Protein AF-0000000078982929 (afdb_homodimer)

pLDDT: mean 90.43, std 17.41, range [34.28, 98.94]

Sequence (282 aa):
MPSAQPDPAGPRVRASGCQQMVGFRIDLSHADGHARCHLDIGAQHLNSQDVLHGGIIAMVMDVACGNAASAYFDRQEHPPVVTVSLNTNYLAAVDRGRVTGIGRVTGGGRKLAYVNGELLHEDGTLIATATGVFKRHRLVRMPSAQPDPAGPRVRASGCQQMVGFRIDLSHADGHARCHLDIGAQHLNSQDVLHGGIIAMVMDVACGNAASAYFDRQEHPPVVTVSLNTNYLAAVDRGRVTGIGRVTGGGRKLAYVNGELLHEDGTLIATATGVFKRHRLVR

Secondary structure (DSSP, 8-state):
----------------HHHHHH--EEE---TT--EEEEEE--GGGB-TTSSB-HHHHHHHHHHHHHHHHHHHH-TTT---EEEEEEEEEE-----SSEEEEEEEEEEE-SSEEEEEEEEEETTS-EEEEEEEEEEE-----/----------------HHHHHH--EEE---TT--EEEEEE--GGGB-TTSSB-HHHHHHHHHHHHHHHHHHHH-TTT---EEEEEEEEEE-----SSEEEEEEEEEEE-SSEEEEEEEEEETTS-EEEEEEEEEEE-----

Organism: Ruegeria pomeroyi (strain ATCC 700808 / DSM 15171 / DSS-3) (NCBI:txid246200)

Radius of gyration: 19.51 Å; Cα contacts (8 Å, |Δi|>4): 698; chains: 2; bounding box: 46×76×60 Å

Structure (mmCIF, N/CA/C/O backbone):
data_AF-0000000078982929-model_v1
#
loop_
_entity.id
_entity.type
_entity.pdbx_description
1 polymer 'Thioesterase domain-containing protein'
#
loop_
_atom_site.group_PDB
_atom_site.id
_atom_site.type_symbol
_atom_site.label_atom_id
_atom_site.label_alt_id
_atom_site.label_comp_id
_atom_site.label_asym_id
_atom_site.label_entity_id
_atom_site.label_seq_id
_atom_site.pdbx_PDB_ins_code
_atom_site.Cartn_x
_atom_site.Cartn_y
_atom_site.Cartn_z
_atom_site.occupancy
_atom_site.B_iso_or_equiv
_atom_site.auth_seq_id
_atom_site.auth_comp_id
_atom_site.auth_asym_id
_atom_site.auth_atom_id
_atom_site.pdbx_PDB_model_num
ATOM 1 N N . MET A 1 1 ? 12.75 29.109 37.844 1 35.41 1 MET A N 1
ATOM 2 C CA . MET A 1 1 ? 11.992 27.859 37.719 1 35.41 1 MET A CA 1
ATOM 3 C C . MET A 1 1 ? 11.648 27.594 36.25 1 35.41 1 MET A C 1
ATOM 5 O O . MET A 1 1 ? 11 28.422 35.594 1 35.41 1 MET A O 1
ATOM 9 N N . PRO A 1 2 ? 12.398 26.984 35.312 1 43.09 2 PRO A N 1
ATOM 10 C CA . PRO A 1 2 ? 12.195 27.047 33.875 1 43.09 2 PRO A CA 1
ATOM 11 C C . PRO A 1 2 ? 10.828 26.516 33.438 1 43.09 2 PRO A C 1
ATOM 13 O O . PRO A 1 2 ? 10.258 25.656 34.125 1 43.09 2 PRO A O 1
ATOM 16 N N . SER A 1 3 ? 9.922 27.375 32.906 1 40.66 3 SER A N 1
ATOM 17 C CA . SER A 1 3 ? 8.57 27.125 32.406 1 40.66 3 SER A CA 1
ATOM 18 C C . SER A 1 3 ? 8.539 25.922 31.469 1 40.66 3 SER A C 1
ATOM 20 O O . SER A 1 3 ? 9.289 25.875 30.5 1 40.66 3 SER A O 1
ATOM 22 N N . ALA A 1 4 ? 8.234 24.734 31.953 1 44.12 4 ALA A N 1
ATOM 23 C CA . ALA A 1 4 ? 7.973 23.547 31.156 1 44.12 4 ALA A CA 1
ATOM 24 C C . ALA A 1 4 ? 7.121 23.875 29.938 1 44.12 4 ALA A C 1
ATOM 26 O O . ALA A 1 4 ? 5.965 24.281 30.062 1 44.12 4 ALA A O 1
ATOM 27 N N . GLN A 1 5 ? 7.656 24.469 28.828 1 40.34 5 GLN A N 1
ATOM 28 C CA . GLN A 1 5 ? 6.887 24.688 27.609 1 40.34 5 GLN A CA 1
ATOM 29 C C . GLN A 1 5 ? 6.004 23.5 27.281 1 40.34 5 GLN A C 1
ATOM 31 O O . GLN A 1 5 ? 6.457 22.344 27.359 1 40.34 5 GLN A O 1
ATOM 36 N N . PRO A 1 6 ? 4.688 23.594 27.344 1 40.34 6 PRO A N 1
ATOM 37 C CA . PRO A 1 6 ? 3.814 22.469 27 1 40.34 6 PRO A CA 1
ATOM 38 C C . PRO A 1 6 ? 4.254 21.75 25.719 1 40.34 6 PRO A C 1
ATOM 40 O O . PRO A 1 6 ? 4.887 22.359 24.859 1 40.34 6 PRO A O 1
ATOM 43 N N . ASP A 1 7 ? 4.734 20.562 25.703 1 41.5 7 ASP A N 1
ATOM 44 C CA . ASP A 1 7 ? 4.918 19.75 24.516 1 41.5 7 ASP A CA 1
ATOM 45 C C . ASP A 1 7 ? 3.822 20.016 23.484 1 41.5 7 ASP A C 1
ATOM 47 O O . ASP A 1 7 ? 2.633 19.938 23.797 1 41.5 7 ASP A O 1
ATOM 51 N N . PRO A 1 8 ? 3.957 21.062 22.641 1 41.69 8 PRO A N 1
ATOM 52 C CA . PRO A 1 8 ? 2.832 21.312 21.734 1 41.69 8 PRO A CA 1
ATOM 53 C C . PRO A 1 8 ? 2.123 20.031 21.312 1 41.69 8 PRO A C 1
ATOM 55 O O . PRO A 1 8 ? 2.729 19.172 20.656 1 41.69 8 PRO A O 1
ATOM 58 N N . ALA A 1 9 ? 1.43 19.438 22.188 1 41.5 9 ALA A N 1
ATOM 59 C CA . ALA A 1 9 ? 0.604 18.266 21.922 1 41.5 9 ALA A CA 1
ATOM 60 C C . ALA A 1 9 ? -0.141 18.406 20.594 1 41.5 9 ALA A C 1
ATOM 62 O O . ALA A 1 9 ? -1.032 19.25 20.469 1 41.5 9 ALA A O 1
ATOM 63 N N . GLY A 1 10 ? 0.495 18.438 19.375 1 44.53 10 GLY A N 1
ATOM 64 C CA . GLY A 1 10 ? -0.259 18.422 18.141 1 44.53 10 GLY A CA 1
ATOM 65 C C . GLY A 1 10 ? -1.55 17.641 18.234 1 44.53 10 GLY A C 1
ATOM 66 O O . GLY A 1 10 ? -1.815 16.984 19.25 1 44.53 10 GLY A O 1
ATOM 67 N N . PRO A 1 11 ? -2.574 18.047 17.406 1 47.97 11 PRO A N 1
ATOM 68 C CA . PRO A 1 11 ? -3.867 17.359 17.516 1 47.97 11 PRO A CA 1
ATOM 69 C C . PRO A 1 11 ? -3.729 15.859 17.719 1 47.97 11 PRO A C 1
ATOM 71 O O . PRO A 1 11 ? -2.793 15.242 17.203 1 47.97 11 PRO A O 1
ATOM 74 N N . ARG A 1 12 ? -4.02 15.32 18.906 1 50.88 12 ARG A N 1
ATOM 75 C CA . ARG A 1 12 ? -3.949 13.93 19.359 1 50.88 12 ARG A CA 1
ATOM 76 C C . ARG A 1 12 ? -4.746 13.023 18.422 1 50.88 12 ARG A C 1
ATOM 78 O O . ARG A 1 12 ? -5.949 12.828 18.609 1 50.88 12 ARG A O 1
ATOM 85 N N . VAL A 1 13 ? -4.574 13.156 17.062 1 58.88 13 VAL A N 1
ATOM 86 C CA . VAL A 1 13 ? -5.246 12.125 16.281 1 58.88 13 VAL A CA 1
ATOM 87 C C . VAL A 1 13 ? -4.785 10.742 16.734 1 58.88 13 VAL A C 1
ATOM 89 O O . VAL A 1 13 ? -3.586 10.5 16.891 1 58.88 13 VAL A O 1
ATOM 92 N N . ARG A 1 14 ? -5.805 10.102 17.312 1 72.62 14 ARG A N 1
ATOM 93 C CA . ARG A 1 14 ? -5.559 8.727 17.734 1 72.62 14 ARG A CA 1
ATOM 94 C C . ARG A 1 14 ? -4.84 7.941 16.656 1 72.62 14 ARG A C 1
ATOM 96 O O . ARG A 1 14 ? -5.223 8.008 15.477 1 72.62 14 ARG A O 1
ATOM 103 N N . ALA A 1 15 ? -3.824 7.344 17.094 1 86.88 15 ALA A N 1
ATOM 104 C CA . ALA A 1 15 ? -3.143 6.434 16.188 1 86.88 15 ALA A CA 1
ATOM 105 C C . ALA A 1 15 ? -4.066 5.305 15.742 1 86.88 15 ALA A C 1
ATOM 107 O O . ALA A 1 15 ? -4.781 4.723 16.562 1 86.88 15 ALA A O 1
ATOM 108 N N . SER A 1 16 ? -4.145 5.141 14.531 1 93.25 16 SER A N 1
ATOM 109 C CA . SER A 1 16 ? -4.965 4.062 13.984 1 93.25 16 SER A CA 1
ATOM 110 C C . SER A 1 16 ? -4.355 2.697 14.297 1 93.25 16 SER A C 1
ATOM 112 O O . SER A 1 16 ? -3.188 2.604 14.672 1 93.25 16 SER A O 1
ATOM 114 N N . GLY A 1 17 ? -5.18 1.646 14.211 1 94.88 17 GLY A N 1
ATOM 115 C CA . GLY A 1 17 ? -4.668 0.29 14.305 1 94.88 17 GLY A CA 1
ATOM 116 C C . GLY A 1 17 ? -3.537 0.008 13.336 1 94.88 17 GLY A C 1
ATOM 117 O O . GLY A 1 17 ? -2.52 -0.578 13.711 1 94.88 17 GLY A O 1
ATOM 118 N N . CYS A 1 18 ? -3.693 0.47 12.133 1 96.31 18 CYS A N 1
ATOM 119 C CA . CYS A 1 18 ? -2.689 0.239 11.102 1 96.31 18 CYS A CA 1
ATOM 120 C C . CYS A 1 18 ? -1.371 0.912 11.469 1 96.31 18 CYS A C 1
ATOM 122 O O . CYS A 1 18 ? -0.301 0.326 11.289 1 96.31 18 CYS A O 1
ATOM 124 N N . GLN A 1 19 ? -1.467 2.121 11.922 1 96.69 19 GLN A N 1
ATOM 125 C CA . GLN A 1 19 ? -0.271 2.842 12.344 1 96.69 19 GLN A CA 1
ATOM 126 C C . GLN A 1 19 ? 0.457 2.092 13.453 1 96.69 19 GLN A C 1
ATOM 128 O O . GLN A 1 19 ? 1.684 1.976 13.43 1 96.69 19 GLN A O 1
ATOM 133 N N . GLN A 1 20 ? -0.286 1.583 14.414 1 96.62 20 GLN A N 1
ATOM 134 C CA . GLN A 1 20 ? 0.298 0.826 15.516 1 96.62 20 GLN A CA 1
ATOM 135 C C . GLN A 1 20 ? 0.925 -0.473 15.023 1 96.62 20 GLN A C 1
ATOM 137 O O . GLN A 1 20 ? 2.016 -0.849 15.461 1 96.62 20 GLN A O 1
ATOM 142 N N . MET A 1 21 ? 0.308 -1.124 14.141 1 98 21 MET A N 1
ATOM 143 C CA . MET A 1 21 ? 0.771 -2.402 13.609 1 98 21 MET A CA 1
ATOM 144 C C . MET A 1 21 ? 2.072 -2.229 12.828 1 98 21 MET A C 1
ATOM 146 O O . MET A 1 21 ? 3.033 -2.967 13.047 1 98 21 MET A O 1
ATOM 150 N N . VAL A 1 22 ? 2.146 -1.219 12.031 1 98.25 22 VAL A N 1
ATOM 151 C CA . VAL A 1 22 ? 3.268 -1.073 11.109 1 98.25 22 VAL A CA 1
ATOM 152 C C . VAL A 1 22 ? 4.395 -0.296 11.781 1 98.25 22 VAL A C 1
ATOM 154 O O . VAL A 1 22 ? 5.574 -0.56 11.539 1 98.25 22 VAL A O 1
ATOM 157 N N . GLY A 1 23 ? 4.012 0.718 12.516 1 98.31 23 GLY A N 1
ATOM 158 C CA . GLY A 1 23 ? 5.004 1.458 13.281 1 98.31 23 GLY A CA 1
ATOM 159 C C . GLY A 1 23 ? 5.484 2.711 12.57 1 98.31 23 GLY A C 1
ATOM 160 O O . GLY A 1 23 ? 6.551 3.238 12.891 1 98.31 23 GLY A O 1
ATOM 161 N N . PHE A 1 24 ? 4.738 3.234 11.586 1 98.38 24 PHE A N 1
ATOM 162 C CA . PHE A 1 24 ? 5.133 4.492 10.961 1 98.38 24 PHE A CA 1
ATOM 163 C C . PHE A 1 24 ? 4.723 5.676 11.828 1 98.38 24 PHE A C 1
ATOM 165 O O . PHE A 1 24 ? 3.832 5.555 12.68 1 98.38 24 PHE A O 1
ATOM 172 N N . ARG A 1 25 ? 5.355 6.836 11.586 1 97.62 25 ARG A N 1
ATOM 173 C CA . ARG A 1 25 ? 5.09 8.062 12.336 1 97.62 25 ARG A CA 1
ATOM 174 C C . ARG A 1 25 ? 4.812 9.234 11.398 1 97.62 25 ARG A C 1
ATOM 176 O O . ARG A 1 25 ? 5.559 9.461 10.445 1 97.62 25 ARG A O 1
ATOM 183 N N . ILE A 1 26 ? 3.787 9.953 11.695 1 96.69 26 ILE A N 1
ATOM 184 C CA . ILE A 1 26 ? 3.395 11.109 10.906 1 96.69 26 ILE A CA 1
ATOM 185 C C . ILE A 1 26 ? 4.008 12.375 11.5 1 96.69 26 ILE A C 1
ATOM 187 O O . ILE A 1 26 ? 3.998 12.562 12.719 1 96.69 26 ILE A O 1
ATOM 191 N N . ASP A 1 27 ? 4.574 13.227 10.664 1 96.12 27 ASP A N 1
ATOM 192 C CA . ASP A 1 27 ? 5.207 14.477 11.07 1 96.12 27 ASP A CA 1
ATOM 193 C C . ASP A 1 27 ? 4.699 15.648 10.227 1 96.12 27 ASP A C 1
ATOM 195 O O . ASP A 1 27 ? 4.996 15.734 9.039 1 96.12 27 ASP A O 1
ATOM 199 N N . LEU A 1 28 ? 3.969 16.578 10.859 1 93.62 28 LEU A N 1
ATOM 200 C CA . LEU A 1 28 ? 3.406 17.734 10.195 1 93.62 28 LEU A CA 1
ATOM 201 C C . LEU A 1 28 ? 4.023 19.031 10.734 1 93.62 28 LEU A C 1
ATOM 203 O O . LEU A 1 28 ? 3.453 20.109 10.578 1 93.62 28 LEU A O 1
ATOM 207 N N . SER A 1 29 ? 5.133 18.938 11.344 1 90.94 29 SER A N 1
ATOM 208 C CA . SER A 1 29 ? 5.648 20.047 12.141 1 90.94 29 SER A CA 1
ATOM 209 C C . SER A 1 29 ? 6.516 20.984 11.289 1 90.94 29 SER A C 1
ATOM 211 O O . SER A 1 29 ? 6.852 22.078 11.719 1 90.94 29 SER A O 1
ATOM 213 N N . HIS A 1 30 ? 6.785 20.578 10.109 1 89.69 30 HIS A N 1
ATOM 214 C CA . HIS A 1 30 ? 7.711 21.359 9.305 1 89.69 30 HIS A CA 1
ATOM 215 C C . HIS A 1 30 ? 7.035 22.609 8.742 1 89.69 30 HIS A C 1
ATOM 217 O O . HIS A 1 30 ? 5.863 22.562 8.359 1 89.69 30 HIS A O 1
ATOM 223 N N . ALA A 1 31 ? 7.758 23.641 8.555 1 87.44 31 ALA A N 1
ATOM 224 C CA . ALA A 1 31 ? 7.254 24.953 8.133 1 87.44 31 ALA A CA 1
ATOM 225 C C . ALA A 1 31 ? 6.902 24.953 6.645 1 87.44 31 ALA A C 1
ATOM 227 O O . ALA A 1 31 ? 6.125 25.781 6.184 1 87.44 31 ALA A O 1
ATOM 228 N N . ASP A 1 32 ? 7.477 24.031 5.934 1 88.62 32 ASP A N 1
ATOM 229 C CA . ASP A 1 32 ? 7.254 24 4.492 1 88.62 32 ASP A CA 1
ATOM 230 C C . ASP A 1 32 ? 5.84 23.547 4.16 1 88.62 32 ASP A C 1
ATOM 232 O O . ASP A 1 32 ? 5.43 23.562 2.998 1 88.62 32 ASP A O 1
ATOM 236 N N . GLY A 1 33 ? 5.094 23.078 5.172 1 86.56 33 GLY A N 1
ATOM 237 C CA . GLY A 1 33 ? 3.701 22.703 4.98 1 86.56 33 GLY A CA 1
ATOM 238 C C . GLY A 1 33 ? 3.527 21.312 4.402 1 86.56 33 GLY A C 1
ATOM 239 O O . GLY A 1 33 ? 2.404 20.875 4.141 1 86.56 33 GLY A O 1
ATOM 240 N N . HIS A 1 34 ? 4.629 20.609 4.18 1 94.69 34 HIS A N 1
ATOM 241 C CA . HIS A 1 34 ? 4.555 19.234 3.664 1 94.69 34 HIS A CA 1
ATOM 242 C C . HIS A 1 34 ? 4.332 18.234 4.789 1 94.69 34 HIS A C 1
ATOM 244 O O . HIS A 1 34 ? 4.664 18.516 5.945 1 94.69 34 HIS A O 1
ATOM 250 N N . ALA A 1 35 ? 3.705 17.172 4.438 1 97.69 35 ALA A N 1
ATOM 251 C CA . ALA A 1 35 ? 3.537 16.094 5.398 1 97.69 35 ALA A CA 1
ATOM 252 C C . ALA A 1 35 ? 4.633 15.039 5.242 1 97.69 35 ALA A C 1
ATOM 254 O O . ALA A 1 35 ? 5.016 14.695 4.121 1 97.69 35 ALA A O 1
ATOM 255 N N . ARG A 1 36 ? 5.109 14.547 6.34 1 98.62 36 ARG A N 1
ATOM 256 C CA . ARG A 1 36 ? 6.117 13.484 6.336 1 98.62 36 ARG A CA 1
ATOM 257 C C . ARG A 1 36 ? 5.625 12.258 7.098 1 98.62 36 ARG A C 1
ATOM 259 O O . ARG A 1 36 ? 4.953 12.391 8.125 1 98.62 36 ARG A O 1
ATOM 266 N N . CYS A 1 37 ? 5.938 11.18 6.594 1 98.62 37 CYS A N 1
ATOM 267 C CA . CYS A 1 37 ? 5.727 9.891 7.234 1 98.62 37 CYS A CA 1
ATOM 268 C C . CYS A 1 37 ? 7.039 9.125 7.359 1 98.62 37 CYS A C 1
ATOM 270 O O . CYS A 1 37 ? 7.668 8.789 6.352 1 98.62 37 CYS A O 1
ATOM 272 N N . HIS A 1 38 ? 7.449 8.82 8.578 1 98.88 38 HIS A N 1
ATOM 273 C CA . HIS A 1 38 ? 8.703 8.133 8.852 1 98.88 38 HIS A CA 1
ATOM 274 C C . HIS A 1 38 ? 8.469 6.66 9.18 1 98.88 38 HIS A C 1
ATOM 276 O O . HIS A 1 38 ? 7.512 6.32 9.875 1 98.88 38 HIS A O 1
ATOM 282 N N . LEU A 1 39 ? 9.367 5.824 8.711 1 98.88 39 LEU A N 1
ATOM 283 C CA . LEU A 1 39 ? 9.359 4.41 9.078 1 98.88 39 LEU A CA 1
ATOM 284 C C . LEU A 1 39 ? 10.789 3.9 9.266 1 98.88 39 LEU A C 1
ATOM 286 O O . LEU A 1 39 ? 11.625 4.039 8.375 1 98.88 39 LEU A O 1
ATOM 290 N N . ASP A 1 40 ? 11.07 3.418 10.445 1 98.94 40 ASP A N 1
ATOM 291 C CA . ASP A 1 40 ? 12.289 2.645 10.664 1 98.94 40 ASP A CA 1
ATOM 292 C C . ASP A 1 40 ? 12.094 1.188 10.25 1 98.94 40 ASP A C 1
ATOM 294 O O . ASP A 1 40 ? 11.289 0.468 10.844 1 98.94 40 ASP A O 1
ATOM 298 N N . ILE A 1 41 ? 12.859 0.753 9.289 1 98.81 41 ILE A N 1
ATOM 299 C CA . ILE A 1 41 ? 12.656 -0.556 8.68 1 98.81 41 ILE A CA 1
ATOM 300 C C . ILE A 1 41 ? 13.086 -1.651 9.648 1 98.81 41 ILE A C 1
ATOM 302 O O . ILE A 1 41 ? 14.18 -1.594 10.219 1 98.81 41 ILE A O 1
ATOM 306 N N . GLY A 1 42 ? 12.25 -2.59 9.883 1 98.69 42 GLY A N 1
ATOM 307 C CA . GLY A 1 42 ? 12.539 -3.816 10.602 1 98.69 42 GLY A CA 1
ATOM 308 C C . GLY A 1 42 ? 12.234 -5.07 9.805 1 98.69 42 GLY A C 1
ATOM 309 O O . GLY A 1 42 ? 11.711 -4.988 8.695 1 98.69 42 GLY A O 1
ATOM 310 N N . ALA A 1 43 ? 12.539 -6.234 10.367 1 98.12 43 ALA A N 1
ATOM 311 C CA . ALA A 1 43 ? 12.344 -7.512 9.688 1 98.12 43 ALA A CA 1
ATOM 312 C C . ALA A 1 43 ? 10.883 -7.711 9.297 1 98.12 43 ALA A C 1
ATOM 314 O O . ALA A 1 43 ? 10.578 -8.328 8.273 1 98.12 43 ALA A O 1
ATOM 315 N N . GLN A 1 44 ? 9.969 -7.18 10.07 1 98.06 44 GLN A N 1
ATOM 316 C CA . GLN A 1 44 ? 8.531 -7.359 9.859 1 98.06 44 GLN A CA 1
ATOM 317 C C . GLN A 1 44 ? 8.062 -6.602 8.625 1 98.06 44 GLN A C 1
ATOM 319 O O . GLN A 1 44 ? 6.941 -6.812 8.148 1 98.06 44 GLN A O 1
ATOM 324 N N . HIS A 1 45 ? 8.891 -5.676 8.117 1 98.69 45 HIS A N 1
ATOM 325 C CA . HIS A 1 45 ? 8.484 -4.848 6.984 1 98.69 45 HIS A CA 1
ATOM 326 C C . HIS A 1 45 ? 8.992 -5.434 5.672 1 98.69 45 HIS A C 1
ATOM 328 O O . HIS A 1 45 ? 8.695 -4.906 4.598 1 98.69 45 HIS A O 1
ATOM 334 N N . LEU A 1 46 ? 9.758 -6.473 5.684 1 98.06 46 LEU A N 1
ATOM 335 C CA . LEU A 1 46 ? 10.461 -6.973 4.508 1 98.06 46 LEU A CA 1
ATOM 336 C C . LEU A 1 46 ? 9.617 -8.008 3.771 1 98.06 46 LEU A C 1
ATOM 338 O O . LEU A 1 46 ? 8.758 -8.648 4.371 1 98.06 46 LEU A O 1
ATOM 342 N N . ASN A 1 47 ? 9.883 -8.047 2.457 1 95.56 47 ASN A N 1
ATOM 343 C CA . ASN A 1 47 ? 9.266 -9.086 1.639 1 95.56 47 ASN A CA 1
ATOM 344 C C . ASN A 1 47 ? 10.078 -10.375 1.656 1 95.56 47 ASN A C 1
ATOM 346 O O . ASN A 1 47 ? 10.977 -10.539 2.48 1 95.56 47 ASN A O 1
ATOM 350 N N . SER A 1 48 ? 9.648 -11.305 0.813 1 92.81 48 SER A N 1
ATOM 351 C CA . SER A 1 48 ? 10.281 -12.617 0.822 1 92.81 48 SER A CA 1
ATOM 352 C C . SER A 1 48 ? 11.695 -12.555 0.245 1 92.81 48 SER A C 1
ATOM 354 O O . SER A 1 48 ? 12.461 -13.5 0.374 1 92.81 48 SER A O 1
ATOM 356 N N . GLN A 1 49 ? 12.047 -11.484 -0.372 1 92.5 49 GLN A N 1
ATOM 357 C CA . GLN A 1 49 ? 13.391 -11.281 -0.913 1 92.5 49 GLN A CA 1
ATOM 358 C C . GLN A 1 49 ? 14.242 -10.445 0.034 1 92.5 49 GLN A C 1
ATOM 360 O O . GLN A 1 49 ? 15.305 -9.953 -0.352 1 92.5 49 GLN A O 1
ATOM 365 N N . ASP A 1 50 ? 13.695 -10.117 1.153 1 95.19 50 ASP A N 1
ATOM 366 C CA . ASP A 1 50 ? 14.398 -9.445 2.242 1 95.19 50 ASP A CA 1
ATOM 367 C C . ASP A 1 50 ? 14.68 -7.984 1.899 1 95.19 50 ASP A C 1
ATOM 369 O O . ASP A 1 50 ? 15.727 -7.449 2.252 1 95.19 50 ASP A O 1
ATOM 373 N N . VAL A 1 51 ? 13.883 -7.414 1.167 1 97.38 51 VAL A N 1
ATOM 374 C CA . VAL A 1 51 ? 13.867 -5.965 0.979 1 97.38 51 VAL A CA 1
ATOM 375 C C . VAL A 1 51 ? 12.523 -5.402 1.419 1 97.38 51 VAL A C 1
ATOM 377 O O . VAL A 1 51 ? 11.578 -6.156 1.68 1 97.38 51 VAL A O 1
ATOM 380 N N . LEU A 1 52 ? 12.477 -4.098 1.554 1 98.5 52 LEU A N 1
ATOM 381 C CA . LEU A 1 52 ? 11.234 -3.459 1.983 1 98.5 52 LEU A CA 1
ATOM 382 C C . LEU A 1 52 ? 10.086 -3.83 1.057 1 98.5 52 LEU A C 1
ATOM 384 O O . LEU A 1 52 ? 10.203 -3.711 -0.165 1 98.5 52 LEU A O 1
ATOM 388 N N . HIS A 1 53 ? 9.047 -4.309 1.6 1 98.56 53 HIS A N 1
ATOM 389 C CA . HIS A 1 53 ? 7.887 -4.762 0.842 1 98.56 53 HIS A CA 1
ATOM 390 C C . HIS A 1 53 ? 7.258 -3.615 0.056 1 98.56 53 HIS A C 1
ATOM 392 O O . HIS A 1 53 ? 7.039 -2.529 0.598 1 98.56 53 HIS A O 1
ATOM 398 N N . GLY A 1 54 ? 6.891 -3.822 -1.205 1 98.44 54 GLY A N 1
ATOM 399 C CA . GLY A 1 54 ? 6.262 -2.811 -2.039 1 98.44 54 GLY A CA 1
ATOM 400 C C . GLY A 1 54 ? 4.98 -2.26 -1.444 1 98.44 54 GLY A C 1
ATOM 401 O O . GLY A 1 54 ? 4.66 -1.082 -1.626 1 98.44 54 GLY A O 1
ATOM 402 N N . GLY A 1 55 ? 4.223 -3.121 -0.826 1 98.62 55 GLY A N 1
ATOM 403 C CA . GLY A 1 55 ? 3.006 -2.688 -0.16 1 98.62 55 GLY A CA 1
ATOM 404 C C . GLY A 1 55 ? 3.26 -1.699 0.962 1 98.62 55 GLY A C 1
ATOM 405 O O . GLY A 1 55 ? 2.428 -0.828 1.228 1 98.62 55 GLY A O 1
ATOM 406 N N . ILE A 1 56 ? 4.359 -1.863 1.686 1 98.81 56 ILE A N 1
ATOM 407 C CA . ILE A 1 56 ? 4.73 -0.915 2.73 1 98.81 56 ILE A CA 1
ATOM 408 C C . ILE A 1 56 ? 5.105 0.425 2.104 1 98.81 56 ILE A C 1
ATOM 410 O O . ILE A 1 56 ? 4.746 1.484 2.623 1 98.81 56 ILE A O 1
ATOM 414 N N . ILE A 1 57 ? 5.855 0.367 1.023 1 98.94 57 ILE A N 1
ATOM 415 C CA . ILE A 1 57 ? 6.207 1.577 0.287 1 98.94 57 ILE A CA 1
ATOM 416 C C . ILE A 1 57 ? 4.934 2.326 -0.107 1 98.94 57 ILE A C 1
ATOM 418 O O . ILE A 1 57 ? 4.805 3.523 0.164 1 98.94 57 ILE A O 1
ATOM 422 N N . ALA A 1 58 ? 3.967 1.657 -0.713 1 98.88 58 ALA A N 1
ATOM 423 C CA . ALA A 1 58 ? 2.707 2.277 -1.116 1 98.88 58 ALA A CA 1
ATOM 424 C C . ALA A 1 58 ? 1.978 2.867 0.086 1 98.88 58 ALA A C 1
ATOM 426 O O . ALA A 1 58 ? 1.394 3.949 -0.006 1 98.88 58 ALA A O 1
ATOM 427 N N . MET A 1 59 ? 2.008 2.168 1.179 1 98.81 59 MET A N 1
ATOM 428 C CA . MET A 1 59 ? 1.331 2.623 2.391 1 98.81 59 MET A CA 1
ATOM 429 C C . MET A 1 59 ? 1.955 3.914 2.91 1 98.81 59 MET A C 1
ATOM 431 O O . MET A 1 59 ? 1.244 4.875 3.213 1 98.81 59 MET A O 1
ATOM 435 N N . VAL A 1 60 ? 3.268 3.934 3.039 1 98.88 60 VAL A N 1
ATOM 436 C CA . VAL A 1 60 ? 3.945 5.133 3.527 1 98.88 60 VAL A CA 1
ATOM 437 C C . VAL A 1 60 ? 3.633 6.312 2.609 1 98.88 60 VAL A C 1
ATOM 439 O O . VAL A 1 60 ? 3.389 7.426 3.082 1 98.88 60 VAL A O 1
ATOM 442 N N . MET A 1 61 ? 3.59 6.051 1.334 1 98.88 61 MET A N 1
ATOM 443 C CA . MET A 1 61 ? 3.254 7.098 0.374 1 98.88 61 MET A CA 1
ATOM 444 C C . MET A 1 61 ? 1.812 7.559 0.555 1 98.88 61 MET A C 1
ATOM 446 O O . MET A 1 61 ? 1.534 8.758 0.539 1 98.88 61 MET A O 1
ATOM 450 N N . ASP A 1 62 ? 0.879 6.621 0.724 1 98.81 62 ASP A N 1
ATOM 451 C CA . ASP A 1 62 ? -0.523 6.941 0.971 1 98.81 62 ASP A CA 1
ATOM 452 C C . ASP A 1 62 ? -0.676 7.824 2.207 1 98.81 62 ASP A C 1
ATOM 454 O O . ASP A 1 62 ? -1.385 8.828 2.172 1 98.81 62 ASP A O 1
ATOM 458 N N . VAL A 1 63 ? -0.005 7.469 3.225 1 98.5 63 VAL A N 1
ATOM 459 C CA . VAL A 1 63 ? -0.089 8.18 4.496 1 98.5 63 VAL A CA 1
ATOM 460 C C . VAL A 1 63 ? 0.46 9.594 4.332 1 98.5 63 VAL A C 1
ATOM 462 O O . VAL A 1 63 ? -0.181 10.57 4.738 1 98.5 63 VAL A O 1
ATOM 465 N N . ALA A 1 64 ? 1.634 9.727 3.73 1 98.69 64 ALA A N 1
ATOM 466 C CA . ALA A 1 64 ? 2.24 11.039 3.539 1 98.69 64 ALA A CA 1
ATOM 467 C C . ALA A 1 64 ? 1.35 11.938 2.68 1 98.69 64 ALA A C 1
ATOM 469 O O . ALA A 1 64 ? 1.075 13.078 3.043 1 98.69 64 ALA A O 1
ATOM 470 N N . CYS A 1 65 ? 0.885 11.422 1.58 1 98.69 65 CYS A N 1
ATOM 471 C CA . CYS A 1 65 ? 0.073 12.195 0.652 1 98.69 65 CYS A CA 1
ATOM 472 C C . CYS A 1 65 ? -1.282 12.539 1.264 1 98.69 65 CYS A C 1
ATOM 474 O O . CYS A 1 65 ? -1.769 13.656 1.126 1 98.69 65 CYS A O 1
ATOM 476 N N . GLY A 1 66 ? -1.896 11.555 1.895 1 97.81 66 GLY A N 1
ATOM 477 C CA . GLY A 1 66 ? -3.184 11.797 2.525 1 97.81 66 GLY A CA 1
ATOM 478 C C . GLY A 1 66 ? -3.135 12.883 3.588 1 97.81 66 GLY A C 1
ATOM 479 O O . GLY A 1 66 ? -4.035 13.719 3.668 1 97.81 66 GLY A O 1
ATOM 480 N N . ASN A 1 67 ? -2.104 12.828 4.379 1 97.06 67 ASN A N 1
ATOM 481 C CA . ASN A 1 67 ? -1.975 13.844 5.426 1 97.06 67 ASN A CA 1
ATOM 482 C C . ASN A 1 67 ? -1.657 15.211 4.84 1 97.06 67 ASN A C 1
ATOM 484 O O . ASN A 1 67 ? -2.088 16.234 5.379 1 97.06 67 ASN A O 1
ATOM 488 N N . ALA A 1 68 ? -0.863 15.266 3.758 1 97.81 68 ALA A N 1
ATOM 489 C CA . ALA A 1 68 ? -0.667 16.531 3.055 1 97.81 68 ALA A CA 1
ATOM 490 C C . ALA A 1 68 ? -1.995 17.094 2.561 1 97.81 68 ALA A C 1
ATOM 492 O O . ALA A 1 68 ? -2.262 18.297 2.709 1 97.81 68 ALA A O 1
ATOM 493 N N . ALA A 1 69 ? -2.807 16.266 2.027 1 97.38 69 ALA A N 1
ATOM 494 C CA . ALA A 1 69 ? -4.121 16.688 1.546 1 97.38 69 ALA A CA 1
ATOM 495 C C . ALA A 1 69 ? -4.984 17.203 2.691 1 97.38 69 ALA A C 1
ATOM 497 O O . ALA A 1 69 ? -5.633 18.25 2.564 1 97.38 69 ALA A O 1
ATOM 498 N N . SER A 1 70 ? -5 16.391 3.725 1 95.5 70 SER A N 1
ATOM 499 C CA . SER A 1 70 ? -5.762 16.797 4.898 1 95.5 70 SER A CA 1
ATOM 500 C C . SER A 1 70 ? -5.344 18.203 5.363 1 95.5 70 SER A C 1
ATOM 502 O O . SER A 1 70 ? -6.195 19.062 5.59 1 95.5 70 SER A O 1
ATOM 504 N N . ALA A 1 71 ? -4.055 18.422 5.473 1 94.44 71 ALA A N 1
ATOM 505 C CA . ALA A 1 71 ? -3.512 19.703 5.902 1 94.44 71 ALA A CA 1
ATOM 506 C C . ALA A 1 71 ? -3.852 20.812 4.898 1 94.44 71 ALA A C 1
ATOM 508 O O . ALA A 1 71 ? -4.066 21.969 5.285 1 94.44 71 ALA A O 1
ATOM 509 N N . TYR A 1 72 ? -3.908 20.469 3.67 1 94.88 72 TYR A N 1
ATOM 510 C CA . TYR A 1 72 ? -4.262 21.406 2.604 1 94.88 72 TYR A CA 1
ATOM 511 C C . TYR A 1 72 ? -5.656 21.969 2.818 1 94.88 72 TYR A C 1
ATOM 513 O O . TYR A 1 72 ? -5.883 23.172 2.605 1 94.88 72 TYR A O 1
ATOM 521 N N . PHE A 1 73 ? -6.57 21.203 3.271 1 94.44 73 PHE A N 1
ATOM 522 C CA . PHE A 1 73 ? -7.953 21.641 3.451 1 94.44 73 PHE A CA 1
ATOM 523 C C . PHE A 1 73 ? -8.086 22.484 4.703 1 94.44 73 PHE A C 1
ATOM 525 O O . PHE A 1 73 ? -8.883 23.438 4.734 1 94.44 73 PHE A O 1
ATOM 532 N N . ASP A 1 74 ? -7.383 22.094 5.77 1 91.44 74 ASP A N 1
ATOM 533 C CA . ASP A 1 74 ? -7.355 22.859 7.02 1 91.44 74 ASP A CA 1
ATOM 534 C C . ASP A 1 74 ? -6.145 22.469 7.867 1 91.44 74 ASP A C 1
ATOM 536 O O . ASP A 1 74 ? -6.102 21.375 8.43 1 91.44 74 ASP A O 1
ATOM 540 N N . ARG A 1 75 ? -5.273 23.312 8.008 1 88.62 75 ARG A N 1
ATOM 541 C CA . ARG A 1 75 ? -4.004 23.016 8.664 1 88.62 75 ARG A CA 1
ATOM 542 C C . ARG A 1 75 ? -4.203 22.812 10.164 1 88.62 75 ARG A C 1
ATOM 544 O O . ARG A 1 75 ? -3.367 22.188 10.828 1 88.62 75 ARG A O 1
ATOM 551 N N . GLN A 1 76 ? -5.246 23.312 10.656 1 87.75 76 GLN A N 1
ATOM 552 C CA . GLN A 1 76 ? -5.516 23.203 12.086 1 87.75 76 GLN A CA 1
ATOM 553 C C . GLN A 1 76 ? -6.398 22 12.398 1 87.75 76 GLN A C 1
ATOM 555 O O . GLN A 1 76 ? -6.055 21.172 13.25 1 87.75 76 GLN A O 1
ATOM 560 N N . GLU A 1 77 ? -7.469 21.781 11.602 1 87.56 77 GLU A N 1
ATOM 561 C CA . GLU A 1 77 ? -8.453 20.75 11.906 1 87.56 77 GLU A CA 1
ATOM 562 C C . GLU A 1 77 ? -8.047 19.406 11.305 1 87.56 77 GLU A C 1
ATOM 564 O O . GLU A 1 77 ? -8.477 18.359 11.781 1 87.56 77 GLU A O 1
ATOM 569 N N . HIS A 1 78 ? -7.312 19.469 10.219 1 90.38 78 HIS A N 1
ATOM 570 C CA . HIS A 1 78 ? -6.906 18.266 9.516 1 90.38 78 HIS A CA 1
ATOM 571 C C . HIS A 1 78 ? -8.086 17.328 9.305 1 90.38 78 HIS A C 1
ATOM 573 O O . HIS A 1 78 ? -8.102 16.203 9.82 1 90.38 78 HIS A O 1
ATOM 579 N N . PRO A 1 79 ? -8.977 17.797 8.516 1 92.88 79 PRO A N 1
ATOM 580 C CA . PRO A 1 79 ? -10.164 16.984 8.297 1 92.88 79 PRO A CA 1
ATOM 581 C C . PRO A 1 79 ? -9.844 15.633 7.656 1 92.88 79 PRO A C 1
ATOM 583 O O . PRO A 1 79 ? -8.82 15.492 6.98 1 92.88 79 PRO A O 1
ATOM 586 N N . PRO A 1 80 ? -10.734 14.648 7.898 1 93.81 80 PRO A N 1
ATOM 587 C CA . PRO A 1 80 ? -10.523 13.352 7.242 1 93.81 80 PRO A CA 1
ATOM 588 C C . PRO A 1 80 ? -10.586 13.453 5.719 1 93.81 80 PRO A C 1
ATOM 590 O O . PRO A 1 80 ? -11.352 14.25 5.176 1 93.81 80 PRO A O 1
ATOM 593 N N . VAL A 1 81 ? -9.75 12.68 5.102 1 96 81 VAL A N 1
ATOM 594 C CA . VAL A 1 81 ? -9.766 12.547 3.646 1 96 81 VAL A CA 1
ATOM 595 C C . VAL A 1 81 ? -9.812 11.07 3.264 1 96 81 VAL A C 1
ATOM 597 O O . VAL A 1 81 ? -9.492 10.203 4.074 1 96 81 VAL A O 1
ATOM 600 N N . VAL A 1 82 ? -10.273 10.828 2.033 1 96.69 82 VAL A N 1
ATOM 601 C CA . VAL A 1 82 ? -10.227 9.484 1.47 1 96.69 82 VAL A CA 1
ATOM 602 C C . VAL A 1 82 ? -9.398 9.492 0.186 1 96.69 82 VAL A C 1
ATOM 604 O O . VAL A 1 82 ? -9.422 10.469 -0.566 1 96.69 82 VAL A O 1
ATOM 607 N N . THR A 1 83 ? -8.656 8.445 0.021 1 98.19 83 THR A N 1
ATOM 608 C CA . THR A 1 83 ? -7.875 8.305 -1.202 1 98.19 83 THR A CA 1
ATOM 609 C C . THR A 1 83 ? -8.773 7.949 -2.381 1 98.19 83 THR A C 1
ATOM 611 O O . THR A 1 83 ? -9.586 7.023 -2.295 1 98.19 83 THR A O 1
ATOM 614 N N . VAL A 1 84 ? -8.672 8.727 -3.439 1 98.69 84 VAL A N 1
ATOM 615 C CA . VAL A 1 84 ? -9.391 8.445 -4.68 1 98.69 84 VAL A CA 1
ATOM 616 C C . VAL A 1 84 ? -8.516 7.59 -5.598 1 98.69 84 VAL A C 1
ATOM 618 O O . VAL A 1 84 ? -8.984 6.586 -6.141 1 98.69 84 VAL A O 1
ATOM 621 N N . SER A 1 85 ? -7.32 8.008 -5.73 1 98.94 85 SER A N 1
ATOM 622 C CA . SER A 1 85 ? -6.348 7.242 -6.5 1 98.94 85 SER A CA 1
ATOM 623 C C . SER A 1 85 ? -4.93 7.48 -5.992 1 98.94 85 SER A C 1
ATOM 625 O O . SER A 1 85 ? -4.637 8.539 -5.426 1 98.94 85 SER A O 1
ATOM 627 N N . LEU A 1 86 ? -4.098 6.57 -6.156 1 98.94 86 LEU A N 1
ATOM 628 C CA . LEU A 1 86 ? -2.682 6.625 -5.816 1 98.94 86 LEU A CA 1
ATOM 629 C C . LEU A 1 86 ? -1.847 5.867 -6.84 1 98.94 86 LEU A C 1
ATOM 631 O O . LEU A 1 86 ? -2.035 4.66 -7.031 1 98.94 86 LEU A O 1
ATOM 635 N N . ASN A 1 87 ? -0.966 6.562 -7.492 1 98.94 87 ASN A N 1
ATOM 636 C CA . ASN A 1 87 ? -0.001 5.973 -8.414 1 98.94 87 ASN A CA 1
ATOM 637 C C . ASN A 1 87 ? 1.41 5.988 -7.836 1 98.94 87 ASN A C 1
ATOM 639 O O . ASN A 1 87 ? 1.941 7.047 -7.508 1 98.94 87 ASN A O 1
ATOM 643 N N . THR A 1 88 ? 2 4.855 -7.719 1 98.94 88 THR A N 1
ATOM 644 C CA . THR A 1 88 ? 3.328 4.738 -7.129 1 98.94 88 THR A CA 1
ATOM 645 C C . THR A 1 88 ? 4.324 4.18 -8.141 1 98.94 88 THR A C 1
ATOM 647 O O . THR A 1 88 ? 4.035 3.195 -8.82 1 98.94 88 THR A O 1
ATOM 650 N N . ASN A 1 89 ? 5.434 4.797 -8.258 1 98.94 89 ASN A N 1
ATOM 651 C CA . ASN A 1 89 ? 6.578 4.309 -9.016 1 98.94 89 ASN A CA 1
ATOM 652 C C . ASN A 1 89 ? 7.711 3.855 -8.102 1 98.94 89 ASN A C 1
ATOM 654 O O . ASN A 1 89 ? 8.164 4.617 -7.242 1 98.94 89 ASN A O 1
ATOM 658 N N . TYR A 1 90 ? 8.133 2.66 -8.312 1 98.81 90 TYR A N 1
ATOM 659 C CA . TYR A 1 90 ? 9.172 2.059 -7.477 1 98.81 90 TYR A CA 1
ATOM 660 C C . TYR A 1 90 ? 10.531 2.143 -8.156 1 98.81 90 TYR A C 1
ATOM 662 O O . TYR A 1 90 ? 10.734 1.571 -9.227 1 98.81 90 TYR A O 1
ATOM 670 N N . LEU A 1 91 ? 11.492 2.762 -7.469 1 98.75 91 LEU A N 1
ATOM 671 C CA . LEU A 1 91 ? 12.695 3.158 -8.195 1 98.75 91 LEU A CA 1
ATOM 672 C C . LEU A 1 91 ? 13.914 2.422 -7.66 1 98.75 91 LEU A C 1
ATOM 674 O O . LEU A 1 91 ? 14.875 2.18 -8.398 1 98.75 91 LEU A O 1
ATOM 678 N N . ALA A 1 92 ? 13.898 2.125 -6.379 1 98.5 92 ALA A N 1
ATOM 679 C CA . ALA A 1 92 ? 15.055 1.47 -5.773 1 98.5 92 ALA A CA 1
ATOM 680 C C . ALA A 1 92 ? 14.641 0.604 -4.586 1 98.5 92 ALA A C 1
ATOM 682 O O . ALA A 1 92 ? 13.648 0.897 -3.916 1 98.5 92 ALA A O 1
ATOM 683 N N . ALA A 1 93 ? 15.453 -0.422 -4.316 1 97.94 93 ALA A N 1
ATOM 684 C CA . ALA A 1 93 ? 15.219 -1.303 -3.174 1 97.94 93 ALA A CA 1
ATOM 685 C C . ALA A 1 93 ? 15.984 -0.822 -1.943 1 97.94 93 ALA A C 1
ATOM 687 O O . ALA A 1 93 ? 17.031 -0.178 -2.064 1 97.94 93 ALA A O 1
ATOM 688 N N . VAL A 1 94 ? 15.414 -1.102 -0.774 1 98.31 94 VAL A N 1
ATOM 689 C CA . VAL A 1 94 ? 16.047 -0.812 0.508 1 98.31 94 VAL A CA 1
ATOM 690 C C . VAL A 1 94 ? 15.68 -1.892 1.522 1 98.31 94 VAL A C 1
ATOM 692 O O . VAL A 1 94 ? 14.602 -2.484 1.442 1 98.31 94 VAL A O 1
ATOM 695 N N . ASP A 1 95 ? 16.609 -2.16 2.445 1 98.25 95 ASP A N 1
ATOM 696 C CA . ASP A 1 95 ? 16.328 -3.275 3.344 1 98.25 95 ASP A CA 1
ATOM 697 C C . ASP A 1 95 ? 16.562 -2.883 4.801 1 98.25 95 ASP A C 1
ATOM 699 O O . ASP A 1 95 ? 16.344 -3.686 5.711 1 98.25 95 ASP A O 1
ATOM 703 N N . ARG A 1 96 ? 17.031 -1.708 5.016 1 98.56 96 ARG A N 1
ATOM 704 C CA . ARG A 1 96 ? 17.328 -1.254 6.371 1 98.56 96 ARG A CA 1
ATOM 705 C C . ARG A 1 96 ? 17.344 0.269 6.445 1 98.56 96 ARG A C 1
ATOM 707 O O . ARG A 1 96 ? 17.328 0.947 5.414 1 98.56 96 ARG A O 1
ATOM 714 N N . GLY A 1 97 ? 17.375 0.758 7.719 1 98.75 97 GLY A N 1
ATOM 715 C CA . GLY A 1 97 ? 17.422 2.197 7.918 1 98.75 97 GLY A CA 1
ATOM 716 C C . GLY A 1 97 ? 16.062 2.848 7.973 1 98.75 97 GLY A C 1
ATOM 717 O O . GLY A 1 97 ? 15.047 2.164 8.156 1 98.75 97 GLY A O 1
ATOM 718 N N . ARG A 1 98 ? 16.109 4.184 7.891 1 98.88 98 ARG A N 1
ATOM 719 C CA . ARG A 1 98 ? 14.875 4.953 7.938 1 98.88 98 ARG A CA 1
ATOM 720 C C . ARG A 1 98 ? 14.477 5.441 6.547 1 98.88 98 ARG A C 1
ATOM 722 O O . ARG A 1 98 ? 15.32 5.922 5.789 1 98.88 98 ARG A O 1
ATOM 729 N N . VAL A 1 99 ? 13.227 5.27 6.219 1 98.94 99 VAL A N 1
ATOM 730 C CA . VAL A 1 99 ? 12.664 5.914 5.035 1 98.94 99 VAL A CA 1
ATOM 731 C C . VAL A 1 99 ? 11.664 6.988 5.461 1 98.94 99 VAL A C 1
ATOM 733 O O . VAL A 1 99 ? 11.031 6.875 6.512 1 98.94 99 VAL A O 1
ATOM 736 N N . THR A 1 100 ? 11.602 8.039 4.637 1 98.94 100 THR A N 1
ATOM 737 C CA . THR A 1 100 ? 10.68 9.148 4.867 1 98.94 100 THR A CA 1
ATOM 738 C C . THR A 1 100 ? 9.875 9.445 3.609 1 98.94 100 THR A C 1
ATOM 740 O O . THR A 1 100 ? 10.438 9.781 2.568 1 98.94 100 THR A O 1
ATOM 743 N N . GLY A 1 101 ? 8.578 9.242 3.699 1 98.94 101 GLY A N 1
ATOM 744 C CA . GLY A 1 101 ? 7.668 9.742 2.68 1 98.94 101 GLY A CA 1
ATOM 745 C C . GLY A 1 101 ? 7.336 11.211 2.844 1 98.94 101 GLY A C 1
ATOM 746 O O . GLY A 1 101 ? 7.07 11.672 3.957 1 98.94 101 GLY A O 1
ATOM 747 N N . ILE A 1 102 ? 7.34 11.922 1.721 1 98.88 102 ILE A N 1
ATOM 748 C CA . ILE A 1 102 ? 7 13.336 1.731 1 98.88 102 ILE A CA 1
ATOM 749 C C . ILE A 1 102 ? 5.859 13.602 0.752 1 98.88 102 ILE A C 1
ATOM 751 O O . ILE A 1 102 ? 5.957 13.273 -0.431 1 98.88 102 ILE A O 1
ATOM 755 N N . GLY A 1 103 ? 4.777 14.086 1.258 1 98.81 103 GLY A N 1
ATOM 756 C CA . GLY A 1 103 ? 3.654 14.508 0.434 1 98.81 103 GLY A CA 1
ATOM 757 C C . GLY A 1 103 ? 3.578 16.016 0.252 1 98.81 103 GLY A C 1
ATOM 758 O O . GLY A 1 103 ? 3.688 16.766 1.221 1 98.81 103 GLY A O 1
ATOM 759 N N . ARG A 1 104 ? 3.385 16.406 -0.986 1 98.5 104 ARG A N 1
ATOM 760 C CA . ARG A 1 104 ? 3.275 17.828 -1.339 1 98.5 104 ARG A CA 1
ATOM 761 C C . ARG A 1 104 ? 2.059 18.078 -2.223 1 98.5 104 ARG A C 1
ATOM 763 O O . ARG A 1 104 ? 1.97 17.547 -3.332 1 98.5 104 ARG A O 1
ATOM 770 N N . VAL A 1 105 ? 1.212 18.969 -1.747 1 98.25 105 VAL A N 1
ATOM 771 C CA . VAL A 1 105 ? 0.04 19.297 -2.553 1 98.25 105 VAL A CA 1
ATOM 772 C C . VAL A 1 105 ? 0.461 20.141 -3.758 1 98.25 105 VAL A C 1
ATOM 774 O O . VAL A 1 105 ? 1.192 21.125 -3.613 1 98.25 105 VAL A O 1
ATOM 777 N N . THR A 1 106 ? -0.014 19.703 -4.906 1 98.31 106 THR A N 1
ATOM 778 C CA . THR A 1 106 ? 0.346 20.406 -6.137 1 98.31 106 THR A CA 1
ATOM 779 C C . THR A 1 106 ? -0.843 21.188 -6.684 1 98.31 106 THR A C 1
ATOM 781 O O . THR A 1 106 ? -0.692 21.984 -7.605 1 98.31 106 THR A O 1
ATOM 784 N N . GLY A 1 107 ? -2.018 20.953 -6.164 1 97.56 107 GLY A N 1
ATOM 785 C CA . GLY A 1 107 ? -3.238 21.625 -6.578 1 97.56 107 GLY A CA 1
ATOM 786 C C . GLY A 1 107 ? -4.488 21.031 -5.957 1 97.56 107 GLY A C 1
ATOM 787 O O . GLY A 1 107 ? -4.41 20.062 -5.188 1 97.56 107 GLY A O 1
ATOM 788 N N . GLY A 1 108 ? -5.609 21.781 -6.188 1 96.69 108 GLY A N 1
ATOM 789 C CA . GLY A 1 108 ? -6.883 21.312 -5.676 1 96.69 108 GLY A CA 1
ATOM 790 C C . GLY A 1 108 ? -7.918 22.406 -5.523 1 96.69 108 GLY A C 1
ATOM 791 O O . GLY A 1 108 ? -7.684 23.547 -5.922 1 96.69 108 GLY A O 1
ATOM 792 N N . GLY A 1 109 ? -9.062 21.969 -5.121 1 95.62 109 GLY A N 1
ATOM 793 C CA . GLY A 1 109 ? -10.172 22.859 -4.812 1 95.62 109 GLY A CA 1
ATOM 794 C C . GLY A 1 109 ? -10.758 22.625 -3.436 1 95.62 109 GLY A C 1
ATOM 795 O O . GLY A 1 109 ? -10.031 22.359 -2.477 1 95.62 109 GLY A O 1
ATOM 796 N N . ARG A 1 110 ? -12.078 22.76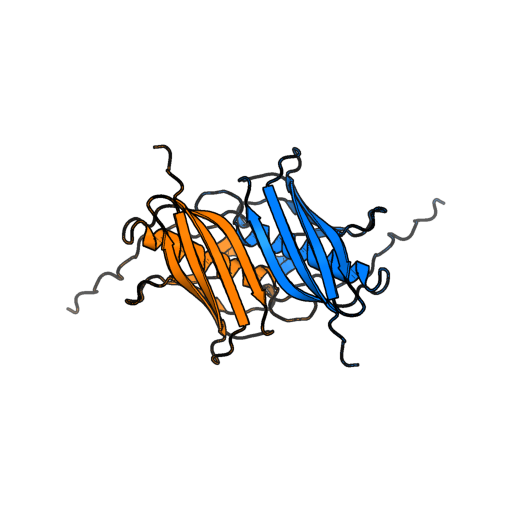6 -3.357 1 94.44 110 ARG A N 1
ATOM 797 C CA . ARG A 1 110 ? -12.758 22.688 -2.072 1 94.44 110 ARG A CA 1
ATOM 798 C C . ARG A 1 110 ? -12.852 21.25 -1.587 1 94.44 110 ARG A C 1
ATOM 800 O O . ARG A 1 110 ? -12.867 21 -0.38 1 94.44 110 ARG A O 1
ATOM 807 N N . LYS A 1 111 ? -12.867 20.359 -2.57 1 96.19 111 LYS A N 1
ATOM 808 C CA . LYS A 1 111 ? -13.18 18.984 -2.158 1 96.19 111 LYS A CA 1
ATOM 809 C C . LYS A 1 111 ? -12.062 18.031 -2.562 1 96.19 111 LYS A C 1
ATOM 811 O O . LYS A 1 111 ? -11.977 16.922 -2.041 1 96.19 111 LYS A O 1
ATOM 816 N N . LEU A 1 112 ? -11.211 18.5 -3.584 1 97.94 112 LEU A N 1
ATOM 817 C CA . LEU A 1 112 ? -10.172 17.609 -4.082 1 97.94 112 LEU A CA 1
ATOM 818 C C . LEU A 1 112 ? -8.789 18.219 -3.898 1 97.94 112 LEU A C 1
ATOM 820 O O . LEU A 1 112 ? -8.625 19.438 -4.055 1 97.94 112 LEU A O 1
ATOM 824 N N . ALA A 1 113 ? -7.848 17.406 -3.598 1 98.44 113 ALA A N 1
ATOM 825 C CA . ALA A 1 113 ? -6.441 17.797 -3.557 1 98.44 113 ALA A CA 1
ATOM 826 C C . ALA A 1 113 ? -5.582 16.844 -4.383 1 98.44 113 ALA A C 1
ATOM 828 O O . ALA A 1 113 ? -5.77 15.625 -4.336 1 98.44 113 ALA A O 1
ATOM 829 N N . TYR A 1 114 ? -4.711 17.391 -5.188 1 98.81 114 TYR A N 1
ATOM 830 C CA . TYR A 1 114 ? -3.695 16.641 -5.922 1 98.81 114 TYR A CA 1
ATOM 831 C C . TYR A 1 114 ? -2.348 16.719 -5.215 1 98.81 114 TYR A C 1
ATOM 833 O O . TYR A 1 114 ? -1.89 17.797 -4.852 1 98.81 114 TYR A O 1
ATOM 841 N N . VAL A 1 115 ? -1.723 15.555 -5.043 1 98.88 115 VAL A N 1
ATOM 842 C CA . VAL A 1 115 ? -0.541 15.492 -4.188 1 98.88 115 VAL A CA 1
ATOM 843 C C . VAL A 1 115 ? 0.564 14.711 -4.891 1 98.88 115 VAL A C 1
ATOM 845 O O . VAL A 1 115 ? 0.309 13.648 -5.473 1 98.88 115 VAL A O 1
ATOM 848 N N . ASN A 1 116 ? 1.765 15.25 -4.828 1 98.88 116 ASN A N 1
ATOM 849 C CA . ASN A 1 116 ? 2.971 14.516 -5.199 1 98.88 116 ASN A CA 1
ATOM 850 C C . ASN A 1 116 ? 3.688 13.953 -3.975 1 98.88 116 ASN A C 1
ATOM 852 O O . ASN A 1 116 ? 3.752 14.617 -2.936 1 98.88 116 ASN A O 1
ATOM 856 N N . GLY A 1 117 ? 4.246 12.781 -4.141 1 98.88 117 GLY A N 1
ATOM 857 C CA . GLY A 1 117 ? 4.984 12.148 -3.062 1 98.88 117 GLY A CA 1
ATOM 858 C C . GLY A 1 117 ? 6.367 11.688 -3.479 1 98.88 117 GLY A C 1
ATOM 859 O O . GLY A 1 117 ? 6.586 11.328 -4.637 1 98.88 117 GLY A O 1
ATOM 860 N N . GLU A 1 118 ? 7.254 11.711 -2.525 1 98.94 118 GLU A N 1
ATOM 861 C CA . GLU A 1 118 ? 8.578 11.102 -2.641 1 98.94 118 GLU A CA 1
ATOM 862 C C . GLU A 1 118 ? 8.922 10.281 -1.398 1 98.94 118 GLU A C 1
ATOM 864 O O . GLU A 1 118 ? 8.633 10.703 -0.275 1 98.94 118 GLU A O 1
ATOM 869 N N . LEU A 1 11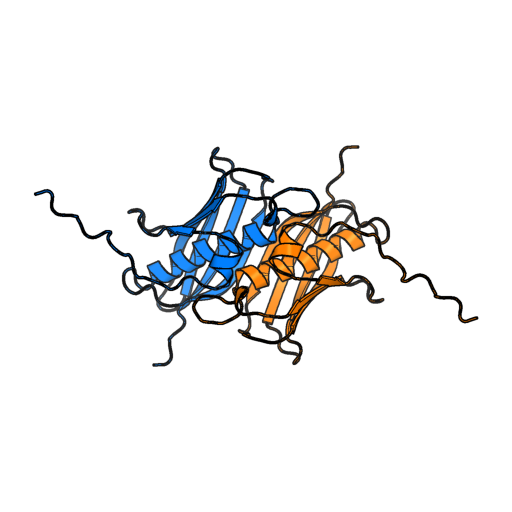9 ? 9.445 9.141 -1.625 1 98.94 119 LEU A N 1
ATOM 870 C CA . LEU A 1 119 ? 9.984 8.336 -0.533 1 98.94 119 LEU A CA 1
ATOM 871 C C . LEU A 1 119 ? 11.508 8.32 -0.566 1 98.94 119 LEU A C 1
ATOM 873 O O . LEU A 1 119 ? 12.109 7.824 -1.523 1 98.94 119 LEU A O 1
ATOM 877 N N . LEU A 1 120 ? 12.086 8.773 0.542 1 98.94 120 LEU A N 1
ATOM 878 C CA . LEU A 1 120 ? 13.539 8.883 0.6 1 98.94 120 LEU A CA 1
ATOM 879 C C . LEU A 1 120 ? 14.117 8.008 1.707 1 98.94 120 LEU A C 1
ATOM 881 O O . LEU A 1 120 ? 13.555 7.934 2.803 1 98.94 120 LEU A O 1
ATOM 885 N N . HIS A 1 121 ? 15.219 7.387 1.392 1 98.88 121 HIS A N 1
ATOM 886 C CA . HIS A 1 121 ? 16.031 6.766 2.426 1 98.88 121 HIS A CA 1
ATOM 887 C C . HIS A 1 121 ? 16.875 7.805 3.166 1 98.88 121 HIS A C 1
ATOM 889 O O . HIS A 1 121 ? 17.125 8.891 2.637 1 98.88 121 HIS A O 1
ATOM 895 N N . GLU A 1 122 ? 17.312 7.5 4.293 1 98.69 122 GLU A N 1
ATOM 896 C CA . GLU A 1 122 ? 18.078 8.438 5.105 1 98.69 122 GLU A CA 1
ATOM 897 C C . GLU A 1 122 ? 19.406 8.789 4.441 1 98.69 122 GLU A C 1
ATOM 899 O O . GLU A 1 122 ? 20 9.82 4.742 1 98.69 122 GLU A O 1
ATOM 904 N N . ASP A 1 123 ? 19.859 7.988 3.551 1 98.44 123 ASP A N 1
ATOM 905 C CA . ASP A 1 123 ? 21.125 8.281 2.877 1 98.44 123 ASP A CA 1
ATOM 906 C C . ASP A 1 123 ? 20.891 9.148 1.644 1 98.44 123 ASP A C 1
ATOM 908 O O . ASP A 1 123 ? 21.844 9.445 0.906 1 98.44 123 ASP A O 1
ATOM 912 N N . GLY A 1 124 ? 19.672 9.469 1.364 1 98.5 124 GLY A N 1
ATOM 913 C CA . GLY A 1 124 ? 19.359 10.383 0.277 1 98.5 124 GLY A CA 1
ATOM 914 C C . GLY A 1 124 ? 18.828 9.68 -0.96 1 98.5 124 GLY A C 1
ATOM 915 O O . GLY A 1 124 ? 18.375 10.328 -1.905 1 98.5 124 GLY A O 1
ATOM 916 N N . THR A 1 125 ? 18.828 8.328 -0.969 1 98.75 125 THR A N 1
ATOM 917 C CA . THR A 1 125 ? 18.359 7.57 -2.123 1 98.75 125 THR A CA 1
ATOM 918 C C . THR A 1 125 ? 16.859 7.723 -2.287 1 98.75 125 THR A C 1
ATOM 920 O O . THR A 1 125 ? 16.109 7.586 -1.32 1 98.75 125 THR A O 1
ATOM 923 N N . LEU A 1 126 ? 16.453 8.094 -3.529 1 98.94 126 LEU A N 1
ATOM 924 C CA . LEU A 1 126 ? 15.039 8.102 -3.871 1 98.94 126 LEU A CA 1
ATOM 925 C C . LEU A 1 126 ? 14.531 6.684 -4.109 1 98.94 126 LEU A C 1
ATOM 927 O O . LEU A 1 126 ? 14.945 6.023 -5.062 1 98.94 126 LEU A O 1
ATOM 931 N N . ILE A 1 127 ? 13.586 6.227 -3.277 1 98.88 127 ILE A N 1
ATOM 932 C CA . ILE A 1 127 ? 13.109 4.848 -3.293 1 98.88 127 ILE A CA 1
ATOM 933 C C . ILE A 1 127 ? 11.867 4.738 -4.176 1 98.88 127 ILE A C 1
ATOM 935 O O . ILE A 1 127 ? 11.664 3.725 -4.844 1 98.88 127 ILE A O 1
ATOM 939 N N . ALA A 1 128 ? 10.992 5.766 -4.16 1 98.94 128 ALA A N 1
ATOM 940 C CA . ALA A 1 128 ? 9.734 5.746 -4.898 1 98.94 128 ALA A CA 1
ATOM 941 C C . ALA A 1 128 ? 9.172 7.156 -5.059 1 98.94 128 ALA A C 1
ATOM 943 O O . ALA A 1 128 ? 9.547 8.07 -4.32 1 98.94 128 ALA A O 1
ATOM 944 N N . THR A 1 129 ? 8.32 7.34 -6.043 1 98.94 129 THR A N 1
ATOM 945 C CA . THR A 1 129 ? 7.48 8.523 -6.191 1 98.94 129 THR A CA 1
ATOM 946 C C . THR A 1 129 ? 6.004 8.141 -6.262 1 98.94 129 THR A C 1
ATOM 948 O O . THR A 1 129 ? 5.672 6.977 -6.496 1 98.94 129 THR A O 1
ATOM 951 N N . ALA A 1 130 ? 5.176 9.133 -5.996 1 98.94 130 ALA A N 1
ATOM 952 C CA . ALA A 1 130 ? 3.74 8.867 -6.082 1 98.94 130 ALA A CA 1
ATOM 953 C C . ALA A 1 130 ? 2.977 10.125 -6.492 1 98.94 130 ALA A C 1
ATOM 955 O O . ALA A 1 130 ? 3.449 11.242 -6.277 1 98.94 130 ALA A O 1
ATOM 956 N N . THR A 1 131 ? 1.861 9.938 -7.094 1 98.88 131 THR A N 1
ATOM 957 C CA . THR A 1 131 ? 0.829 10.953 -7.297 1 98.88 131 THR A CA 1
ATOM 958 C C . THR A 1 131 ? -0.519 10.461 -6.777 1 98.88 131 THR A C 1
ATOM 960 O O . THR A 1 131 ? -0.906 9.312 -7.023 1 98.88 131 THR A O 1
ATOM 963 N N . GLY A 1 132 ? -1.147 11.297 -6.059 1 98.88 132 GLY A N 1
ATOM 964 C CA . GLY A 1 132 ? -2.414 10.906 -5.461 1 98.88 132 GLY A CA 1
ATOM 965 C C . GLY A 1 132 ? -3.488 11.969 -5.598 1 98.88 132 GLY A C 1
ATOM 966 O O . GLY A 1 132 ? -3.182 13.156 -5.734 1 98.88 132 GLY A O 1
ATOM 967 N N . VAL A 1 133 ? -4.699 11.5 -5.598 1 98.88 133 VAL A N 1
ATOM 968 C CA . VAL A 1 133 ? -5.887 12.336 -5.508 1 98.88 133 VAL A CA 1
ATOM 969 C C . VAL A 1 133 ? -6.676 11.992 -4.246 1 98.88 133 VAL A C 1
ATOM 971 O O . VAL A 1 133 ? -6.949 10.82 -3.982 1 98.88 133 VAL A O 1
ATOM 974 N N . PHE A 1 134 ? -7.027 12.945 -3.541 1 98.44 134 PHE A N 1
ATOM 975 C CA . PHE A 1 134 ? -7.719 12.758 -2.271 1 98.44 134 PHE A CA 1
ATOM 976 C C . PHE A 1 134 ? -8.953 13.648 -2.188 1 98.44 134 PHE A C 1
ATOM 978 O O . PHE A 1 134 ? -8.945 14.781 -2.684 1 98.44 134 PHE A O 1
ATOM 985 N N . LYS A 1 135 ? -9.938 13.117 -1.507 1 97.94 135 LYS A N 1
ATOM 986 C CA . LYS A 1 135 ? -11.203 13.828 -1.364 1 97.94 135 LYS A CA 1
ATOM 987 C C . LYS A 1 135 ? -11.508 14.133 0.101 1 97.94 135 LYS A C 1
ATOM 989 O O . LYS A 1 135 ? -11.375 13.25 0.959 1 97.94 135 LYS A O 1
ATOM 994 N N . ARG A 1 136 ? -11.898 15.336 0.301 1 95.69 136 ARG A N 1
ATOM 995 C CA . ARG A 1 136 ? -12.312 15.734 1.643 1 95.69 136 ARG A CA 1
ATOM 996 C C . ARG A 1 136 ? -13.602 15.023 2.045 1 95.69 136 ARG A C 1
ATOM 998 O O . ARG A 1 136 ? -14.578 15.023 1.294 1 95.69 136 ARG A O 1
ATOM 1005 N N . HIS A 1 137 ? -13.461 14.172 3.121 1 86.31 137 HIS A N 1
ATOM 1006 C CA . HIS A 1 137 ? -14.625 13.414 3.562 1 86.31 137 HIS A CA 1
ATOM 1007 C C . HIS A 1 137 ? -15.461 14.211 4.562 1 86.31 137 HIS A C 1
ATOM 1009 O O . HIS A 1 137 ? -14.922 14.75 5.531 1 86.31 137 HIS A O 1
ATOM 1015 N N . ARG A 1 138 ? -16.672 14.742 4.168 1 68.25 138 ARG A N 1
ATOM 1016 C CA . ARG A 1 138 ? -17.531 15.516 5.059 1 68.25 138 ARG A CA 1
ATOM 1017 C C . ARG A 1 138 ? -18.156 14.617 6.121 1 68.25 138 ARG A C 1
ATOM 1019 O O . ARG A 1 138 ? -18.719 13.562 5.805 1 68.25 138 ARG A O 1
ATOM 1026 N N . LEU A 1 139 ? -17.594 14.641 7.355 1 52.09 139 LEU A N 1
ATOM 1027 C CA . LEU A 1 139 ? -18.344 14 8.438 1 52.09 139 LEU A CA 1
ATOM 1028 C C . LEU A 1 139 ? -19.812 14.438 8.422 1 52.09 139 LEU A C 1
ATOM 1030 O O . LEU A 1 139 ? -20.094 15.625 8.258 1 52.09 139 LEU A O 1
ATOM 1034 N N . VAL A 1 140 ? -20.625 13.781 7.648 1 39.81 140 VAL A N 1
ATOM 1035 C CA . VAL A 1 140 ? -22 14.203 7.918 1 39.81 140 VAL A CA 1
ATOM 1036 C C . VAL A 1 140 ? -22.188 14.43 9.414 1 39.81 140 VAL A C 1
ATOM 1038 O O . VAL A 1 140 ? -22.047 13.5 10.211 1 39.81 140 VAL A O 1
ATOM 1041 N N . ARG A 1 141 ? -21.797 15.57 9.898 1 34.28 141 ARG A N 1
ATOM 1042 C CA . ARG A 1 141 ? -22.453 15.938 11.148 1 34.28 141 ARG A CA 1
ATOM 1043 C C . ARG A 1 141 ? -23.969 16.078 10.938 1 34.28 141 ARG A C 1
ATOM 1045 O O . ARG A 1 141 ? -24.422 16.469 9.859 1 34.28 141 ARG A O 1
ATOM 1052 N N . MET B 1 1 ? -6.863 -48.812 4.426 1 34.94 1 MET B N 1
ATOM 1053 C CA . MET B 1 1 ? -6.031 -47.812 5.074 1 34.94 1 MET B CA 1
ATOM 1054 C C . MET B 1 1 ? -6 -46.531 4.258 1 34.94 1 MET B C 1
ATOM 1056 O O . MET B 1 1 ? -5.613 -46.531 3.088 1 34.94 1 MET B O 1
ATOM 1060 N N . PRO B 1 2 ? -6.867 -45.531 4.312 1 43.81 2 PRO B N 1
ATOM 1061 C CA . PRO B 1 2 ? -7.027 -44.406 3.352 1 43.81 2 PRO B CA 1
ATOM 1062 C C . PRO B 1 2 ? -5.746 -43.625 3.15 1 43.81 2 PRO B C 1
ATOM 1064 O O . PRO B 1 2 ? -4.961 -43.469 4.09 1 43.81 2 PRO B O 1
ATOM 1067 N N . SER B 1 3 ? -5.082 -43.719 1.98 1 41.62 3 SER B N 1
ATOM 1068 C CA . SER B 1 3 ? -3.848 -43.062 1.57 1 41.62 3 SER B CA 1
ATOM 1069 C C . SER B 1 3 ? -3.912 -41.562 1.828 1 41.62 3 SER B C 1
ATOM 1071 O O . SER B 1 3 ? -4.824 -40.875 1.353 1 41.62 3 SER B O 1
ATOM 1073 N N . ALA B 1 4 ? -3.479 -41.125 2.984 1 45.41 4 ALA B N 1
ATOM 1074 C CA . ALA B 1 4 ? -3.289 -39.688 3.299 1 45.41 4 ALA B CA 1
ATOM 1075 C C . ALA B 1 4 ? -2.693 -38.938 2.109 1 45.41 4 ALA B C 1
ATOM 1077 O O . ALA B 1 4 ? -1.576 -39.25 1.679 1 45.41 4 ALA B O 1
ATOM 1078 N N . GLN B 1 5 ? -3.449 -38.594 1.042 1 40.47 5 GLN B N 1
ATOM 1079 C CA . GLN B 1 5 ? -2.928 -37.75 -0.045 1 40.47 5 GLN B CA 1
ATOM 1080 C C . GLN B 1 5 ? -2.068 -36.625 0.492 1 40.47 5 GLN B C 1
ATOM 1082 O O . GLN B 1 5 ? -2.455 -35.938 1.444 1 40.47 5 GLN B O 1
ATOM 1087 N N . PRO B 1 6 ? -0.765 -36.594 0.257 1 40.56 6 PRO B N 1
ATOM 1088 C CA . PRO B 1 6 ? 0.082 -35.5 0.736 1 40.56 6 PRO B CA 1
ATOM 1089 C C . PRO B 1 6 ? -0.537 -34.125 0.495 1 40.56 6 PRO B C 1
ATOM 1091 O O . PRO B 1 6 ? -1.324 -33.969 -0.439 1 40.56 6 PRO B O 1
ATOM 1094 N N . ASP B 1 7 ? -0.957 -33.375 1.416 1 41.88 7 ASP B N 1
ATOM 1095 C CA . ASP B 1 7 ? -1.313 -31.953 1.275 1 41.88 7 ASP B CA 1
ATOM 1096 C C . ASP B 1 7 ? -0.427 -31.266 0.241 1 41.88 7 ASP B C 1
ATOM 1098 O O . ASP B 1 7 ? 0.801 -31.328 0.329 1 41.88 7 ASP B O 1
ATOM 1102 N N . PRO B 1 8 ? -0.788 -31.328 -1.05 1 41.41 8 PRO B N 1
ATOM 1103 C CA . PRO B 1 8 ? 0.142 -30.719 -2.004 1 41.41 8 PRO B CA 1
ATOM 1104 C C . PRO B 1 8 ? 0.853 -29.5 -1.434 1 41.41 8 PRO B C 1
ATOM 1106 O O . PRO B 1 8 ? 0.203 -28.5 -1.09 1 41.41 8 PRO B O 1
ATOM 1109 N N . ALA B 1 9 ? 1.749 -29.688 -0.561 1 41.34 9 ALA B N 1
ATOM 1110 C CA . ALA B 1 9 ? 2.602 -28.641 0.006 1 41.34 9 ALA B CA 1
ATOM 1111 C C . ALA B 1 9 ? 3.068 -27.672 -1.071 1 41.34 9 ALA B C 1
ATOM 1113 O O . ALA B 1 9 ? 3.869 -28.031 -1.938 1 41.34 9 ALA B O 1
ATOM 1114 N N . GLY B 1 10 ? 2.203 -26.828 -1.769 1 44 10 GLY B N 1
ATOM 1115 C CA . GLY B 1 10 ? 2.709 -25.812 -2.684 1 44 10 GLY B CA 1
ATOM 1116 C C . GLY B 1 10 ? 4.039 -25.234 -2.25 1 44 10 GLY B C 1
ATOM 1117 O O . GLY B 1 10 ? 4.52 -25.516 -1.15 1 44 10 GLY B O 1
ATOM 1118 N N . PRO B 1 11 ? 4.891 -24.797 -3.262 1 47.62 11 PRO B N 1
ATOM 1119 C CA . PRO B 1 11 ? 6.223 -24.312 -2.902 1 47.62 11 PRO B CA 1
ATOM 1120 C C . PRO B 1 11 ? 6.215 -23.453 -1.638 1 47.62 11 PRO B C 1
ATOM 1122 O O . PRO B 1 11 ? 5.242 -22.734 -1.373 1 47.62 11 PRO B O 1
ATOM 1125 N N . ARG B 1 12 ? 6.719 -23.953 -0.492 1 50.47 12 ARG B N 1
ATOM 1126 C CA . ARG B 1 12 ? 6.82 -23.344 0.831 1 50.47 12 ARG B CA 1
ATOM 1127 C C . ARG B 1 12 ? 7.523 -21.984 0.761 1 50.47 12 ARG B C 1
ATOM 1129 O O . ARG B 1 12 ? 8.75 -21.922 0.801 1 50.47 12 ARG B O 1
ATOM 1136 N N . VAL B 1 13 ? 7.094 -21.094 -0.172 1 58.34 13 VAL B N 1
ATOM 1137 C CA . VAL B 1 13 ? 7.703 -19.781 -0.042 1 58.34 13 VAL B CA 1
ATOM 1138 C C . VAL B 1 13 ? 7.48 -19.234 1.369 1 58.34 13 VAL B C 1
ATOM 1140 O O . VAL B 1 13 ? 6.363 -19.297 1.889 1 58.34 13 VAL B O 1
ATOM 1143 N N . ARG B 1 14 ? 8.656 -19.172 2.025 1 72.81 14 ARG B N 1
ATOM 1144 C CA . ARG B 1 14 ? 8.633 -18.594 3.367 1 72.81 14 ARG B CA 1
ATOM 1145 C C . ARG B 1 14 ? 7.797 -17.328 3.404 1 72.81 14 ARG B C 1
ATOM 1147 O O . ARG B 1 14 ? 7.934 -16.453 2.535 1 72.81 14 ARG B O 1
ATOM 1154 N N . ALA B 1 15 ? 6.941 -17.359 4.332 1 87.06 15 ALA B N 1
ATOM 1155 C CA . ALA B 1 15 ? 6.18 -16.125 4.562 1 87.06 15 ALA B CA 1
ATOM 1156 C C . ALA B 1 15 ? 7.102 -14.977 4.941 1 87.06 15 ALA B C 1
ATOM 1158 O O . ALA B 1 15 ? 8.016 -15.148 5.75 1 87.06 15 ALA B O 1
ATOM 1159 N N . SER B 1 16 ? 6.961 -13.953 4.277 1 93.31 16 SER B N 1
ATOM 1160 C CA . SER B 1 16 ? 7.754 -12.766 4.578 1 93.31 16 SER B CA 1
ATOM 1161 C C . SER B 1 16 ? 7.355 -12.164 5.922 1 93.31 16 SER B C 1
ATOM 1163 O O . SER B 1 16 ? 6.309 -12.5 6.477 1 93.31 16 SER B O 1
ATOM 1165 N N . GLY B 1 17 ? 8.227 -11.344 6.496 1 95.06 17 GLY B N 1
ATOM 1166 C CA . GLY B 1 17 ? 7.883 -10.578 7.684 1 95.06 17 GLY B CA 1
ATOM 1167 C C . GLY B 1 17 ? 6.609 -9.773 7.523 1 95.06 17 GLY B C 1
ATOM 1168 O O . GLY B 1 17 ? 5.75 -9.773 8.406 1 95.06 17 GLY B O 1
ATOM 1169 N N . CYS B 1 18 ? 6.469 -9.148 6.383 1 96.5 18 CYS B N 1
ATOM 1170 C CA . CYS B 1 18 ? 5.301 -8.32 6.121 1 96.5 18 CYS B CA 1
ATOM 1171 C C . CYS B 1 18 ? 4.023 -9.156 6.113 1 96.5 18 CYS B C 1
ATOM 1173 O O . CYS B 1 18 ? 3.002 -8.742 6.664 1 96.5 18 CYS B O 1
ATOM 1175 N N . GLN B 1 19 ? 4.098 -10.273 5.473 1 96.88 19 GLN B N 1
ATOM 1176 C CA . GLN B 1 19 ? 2.951 -11.18 5.445 1 96.88 19 GLN B CA 1
ATOM 1177 C C . GLN B 1 19 ? 2.543 -11.594 6.855 1 96.88 19 GLN B C 1
ATOM 1179 O O . GLN B 1 19 ? 1.355 -11.617 7.18 1 96.88 19 GLN B O 1
ATOM 1184 N N . GLN B 1 20 ? 3.52 -11.906 7.672 1 96.69 20 GLN B N 1
ATOM 1185 C CA . GLN B 1 20 ? 3.248 -12.297 9.055 1 96.69 20 GLN B CA 1
ATOM 1186 C C . GLN B 1 20 ? 2.662 -11.141 9.852 1 96.69 20 GLN B C 1
ATOM 1188 O O . GLN B 1 20 ? 1.727 -11.32 10.633 1 96.69 20 GLN B O 1
ATOM 1193 N N . MET B 1 21 ? 3.148 -10 9.664 1 98 21 MET B N 1
ATOM 1194 C CA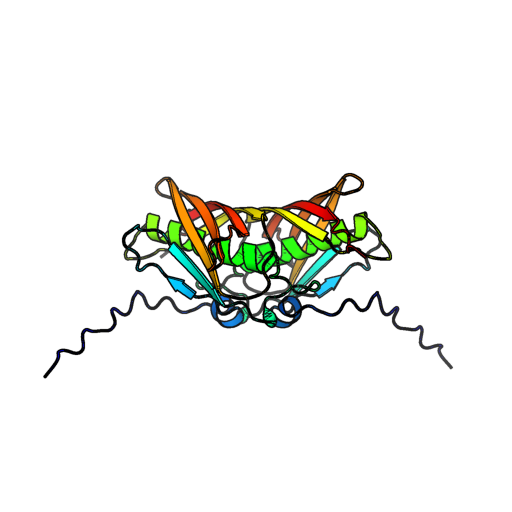 . MET B 1 21 ? 2.711 -8.805 10.383 1 98 21 MET B CA 1
ATOM 1195 C C . MET B 1 21 ? 1.266 -8.461 10.047 1 98 21 MET B C 1
ATOM 1197 O O . MET B 1 21 ? 0.449 -8.234 10.938 1 98 21 MET B O 1
ATOM 1201 N N . VAL B 1 22 ? 0.925 -8.523 8.805 1 98.25 22 VAL B N 1
ATOM 1202 C CA . VAL B 1 22 ? -0.372 -8.031 8.352 1 98.25 22 VAL B CA 1
ATOM 1203 C C . VAL B 1 22 ? -1.405 -9.156 8.43 1 98.25 22 VAL B C 1
ATOM 1205 O O . VAL B 1 22 ? -2.578 -8.906 8.719 1 98.25 22 VAL B O 1
ATOM 1208 N N . GLY B 1 23 ? -0.974 -10.32 8.039 1 98.31 23 GLY B N 1
ATOM 1209 C CA . GLY B 1 23 ? -1.855 -11.477 8.164 1 98.31 23 GLY B CA 1
ATOM 1210 C C . GLY B 1 23 ? -2.588 -11.805 6.879 1 98.31 23 GLY B C 1
ATOM 1211 O O . GLY B 1 23 ? -3.619 -12.477 6.898 1 98.31 23 GLY B O 1
ATOM 1212 N N . PHE B 1 24 ? -2.109 -11.336 5.715 1 98.38 24 PHE B N 1
ATOM 1213 C CA . PHE B 1 24 ? -2.744 -11.727 4.461 1 98.38 24 PHE B CA 1
ATOM 1214 C C . PHE B 1 24 ? -2.275 -13.109 4.023 1 98.38 24 PHE B C 1
ATOM 1216 O O . PHE B 1 24 ? -1.223 -13.578 4.457 1 98.38 24 PHE B O 1
ATOM 1223 N N . ARG B 1 25 ? -3.053 -13.734 3.123 1 97.69 25 ARG B N 1
ATOM 1224 C CA . ARG B 1 25 ? -2.756 -15.07 2.617 1 97.69 25 ARG B CA 1
ATOM 1225 C C . ARG B 1 25 ? -2.795 -15.102 1.094 1 97.69 25 ARG B C 1
ATOM 1227 O O . ARG B 1 25 ? -3.742 -14.602 0.482 1 97.69 25 ARG B O 1
ATOM 1234 N N . ILE B 1 26 ? -1.803 -15.711 0.517 1 96.75 26 ILE B N 1
ATOM 1235 C CA . ILE B 1 26 ? -1.698 -15.828 -0.933 1 96.75 26 ILE B CA 1
ATOM 1236 C C . ILE B 1 26 ? -2.293 -17.156 -1.387 1 96.75 26 ILE B C 1
ATOM 1238 O O . ILE B 1 26 ? -2.049 -18.203 -0.767 1 96.75 26 ILE B O 1
ATOM 1242 N N . ASP B 1 27 ? -3.098 -17.125 -2.438 1 96.19 27 ASP B N 1
ATOM 1243 C CA . ASP B 1 27 ? -3.748 -18.312 -2.998 1 96.19 27 ASP B CA 1
ATOM 1244 C C . ASP B 1 27 ? -3.539 -18.391 -4.508 1 96.19 27 ASP B C 1
ATOM 1246 O O . ASP B 1 27 ? -4.094 -17.578 -5.258 1 96.19 27 ASP B O 1
ATOM 1250 N N . LEU B 1 28 ? -2.785 -19.391 -4.957 1 93.69 28 LEU B N 1
ATOM 1251 C CA . LEU B 1 28 ? -2.488 -19.594 -6.371 1 93.69 28 LEU B CA 1
ATOM 1252 C C . LEU B 1 28 ? -3.1 -20.891 -6.875 1 93.69 28 LEU B C 1
ATOM 1254 O O . LEU B 1 28 ? -2.682 -21.422 -7.906 1 93.69 28 LEU B O 1
ATOM 1258 N N . SER B 1 29 ? -4.035 -21.406 -6.199 1 91.06 29 SER B N 1
ATOM 1259 C CA . SER B 1 29 ? -4.48 -22.781 -6.438 1 91.06 29 SER B CA 1
ATOM 1260 C C . SER B 1 29 ? -5.59 -22.828 -7.484 1 91.06 29 SER B C 1
ATOM 1262 O O . SER B 1 29 ? -5.93 -23.906 -7.984 1 91.06 29 SER B O 1
ATOM 1264 N N . HIS B 1 30 ? -6.07 -21.703 -7.855 1 89.81 30 HIS B N 1
ATOM 1265 C CA . HIS B 1 30 ? -7.219 -21.703 -8.758 1 89.81 30 HIS B CA 1
ATOM 1266 C C . HIS B 1 30 ? -6.801 -22.031 -10.188 1 89.81 30 HIS B C 1
ATOM 1268 O O . HIS B 1 30 ? -5.73 -21.594 -10.633 1 89.81 30 HIS B O 1
ATOM 1274 N N . ALA B 1 31 ? -7.641 -22.609 -10.945 1 87.5 31 ALA B N 1
ATOM 1275 C CA . ALA B 1 31 ? -7.367 -23.094 -12.297 1 87.5 31 ALA B CA 1
ATOM 1276 C C . ALA B 1 31 ? -7.336 -21.938 -13.297 1 87.5 31 ALA B C 1
ATOM 1278 O O . ALA B 1 31 ? -6.758 -22.062 -14.375 1 87.5 31 ALA B O 1
ATOM 1279 N N . ASP B 1 32 ? -7.953 -20.875 -12.922 1 88.69 32 ASP B N 1
ATOM 1280 C CA . ASP B 1 32 ? -8.039 -19.75 -13.852 1 88.69 32 ASP B CA 1
ATOM 1281 C C . ASP B 1 32 ? -6.684 -19.062 -14.008 1 88.69 32 ASP B C 1
ATOM 1283 O O . ASP B 1 32 ? -6.531 -18.156 -14.836 1 88.69 32 ASP B O 1
ATOM 1287 N N . GLY B 1 33 ? -5.695 -19.453 -13.18 1 86.69 33 GLY B N 1
ATOM 1288 C CA . GLY B 1 33 ? -4.344 -18.938 -13.312 1 86.69 33 GLY B CA 1
ATOM 1289 C C . GLY B 1 33 ? -4.16 -17.578 -12.656 1 86.69 33 GLY B C 1
ATOM 1290 O O . GLY B 1 33 ? -3.08 -16.984 -12.727 1 86.69 33 GLY B O 1
ATOM 1291 N N . HIS B 1 34 ? -5.203 -17.062 -12.039 1 94.69 34 HIS B N 1
ATOM 1292 C CA . HIS B 1 34 ? -5.109 -15.773 -11.344 1 94.69 34 HIS B CA 1
ATOM 1293 C C . HIS B 1 34 ? -4.566 -15.945 -9.93 1 94.69 34 HIS B C 1
ATOM 1295 O O . HIS B 1 34 ? -4.672 -17.031 -9.352 1 94.69 34 HIS B O 1
ATOM 1301 N N . ALA B 1 35 ? -3.934 -14.93 -9.484 1 97.69 35 ALA B N 1
ATOM 1302 C CA . ALA B 1 35 ? -3.465 -14.93 -8.102 1 97.69 35 ALA B CA 1
ATOM 1303 C C . ALA B 1 35 ? -4.465 -14.234 -7.18 1 97.69 35 ALA B C 1
ATOM 1305 O O . ALA B 1 35 ? -5.031 -13.203 -7.539 1 97.69 35 ALA B O 1
ATOM 1306 N N . ARG B 1 36 ? -4.648 -14.781 -6.016 1 98.62 36 ARG B N 1
ATOM 1307 C CA . ARG B 1 36 ? -5.527 -14.188 -5.012 1 98.62 36 ARG B CA 1
ATOM 1308 C C . ARG B 1 36 ? -4.773 -13.914 -3.717 1 98.62 36 ARG B C 1
ATOM 1310 O O . ARG B 1 36 ? -3.914 -14.695 -3.314 1 98.62 36 ARG B O 1
ATOM 1317 N N . CYS B 1 37 ? -5.082 -12.867 -3.15 1 98.62 37 CYS B N 1
ATOM 1318 C CA . CYS B 1 37 ? -4.625 -12.484 -1.819 1 98.62 37 CYS B CA 1
ATOM 1319 C C . CYS B 1 37 ? -5.801 -12.211 -0.893 1 98.62 37 CYS B C 1
ATOM 1321 O O . CYS B 1 37 ? -6.59 -11.297 -1.142 1 98.62 37 CYS B O 1
ATOM 1323 N N . HIS B 1 38 ? -5.914 -12.969 0.185 1 98.88 38 HIS B N 1
ATOM 1324 C CA . HIS B 1 38 ? -7.016 -12.852 1.133 1 98.88 38 HIS B CA 1
ATOM 1325 C C . HIS B 1 38 ? -6.578 -12.117 2.395 1 98.88 38 HIS B C 1
ATOM 1327 O O . HIS B 1 38 ? -5.469 -12.328 2.891 1 98.88 38 HIS B O 1
ATOM 1333 N N . LEU B 1 39 ? -7.469 -11.305 2.912 1 98.88 39 LEU B N 1
ATOM 1334 C CA . LEU B 1 39 ? -7.258 -10.664 4.203 1 98.88 39 LEU B CA 1
ATOM 1335 C C . LEU B 1 39 ? -8.555 -10.609 5.004 1 98.88 39 LEU B C 1
ATOM 1337 O O . LEU B 1 39 ? -9.57 -10.109 4.512 1 98.88 39 LEU B O 1
ATOM 1341 N N . ASP B 1 40 ? -8.547 -11.211 6.156 1 98.94 40 ASP B N 1
ATOM 1342 C CA . ASP B 1 40 ? -9.617 -10.984 7.125 1 98.94 40 ASP B CA 1
ATOM 1343 C C . ASP B 1 40 ? -9.375 -9.703 7.922 1 98.94 40 ASP B C 1
ATOM 1345 O O . ASP B 1 40 ? -8.398 -9.602 8.672 1 98.94 40 ASP B O 1
ATOM 1349 N N . ILE B 1 41 ? -10.281 -8.773 7.809 1 98.81 41 ILE B N 1
ATOM 1350 C CA . ILE B 1 41 ? -10.086 -7.445 8.367 1 98.81 41 ILE B CA 1
ATOM 1351 C C . ILE B 1 41 ? -10.195 -7.504 9.891 1 98.81 41 ILE B C 1
ATOM 1353 O O . ILE B 1 41 ? -11.148 -8.07 10.43 1 98.81 41 ILE B O 1
ATOM 1357 N N . GLY B 1 42 ? -9.234 -6.977 10.57 1 98.69 42 GLY B N 1
ATOM 1358 C CA . GLY B 1 42 ? -9.25 -6.75 12.008 1 98.69 42 GLY B CA 1
ATOM 1359 C C . GLY B 1 42 ? -8.992 -5.301 12.383 1 98.69 42 GLY B C 1
ATOM 1360 O O . GLY B 1 42 ? -8.727 -4.469 11.516 1 98.69 42 GLY B O 1
ATOM 1361 N N . ALA B 1 43 ? -9.062 -5 13.672 1 98.12 43 ALA B N 1
ATOM 1362 C CA . ALA B 1 43 ? -8.891 -3.635 14.164 1 98.12 43 ALA B CA 1
ATOM 1363 C C . ALA B 1 43 ? -7.531 -3.074 13.773 1 98.12 43 ALA B C 1
ATOM 1365 O O . ALA B 1 43 ? -7.391 -1.873 13.531 1 98.12 43 ALA B O 1
ATOM 1366 N N . GLN B 1 44 ? -6.523 -3.918 13.672 1 98.06 44 GLN B N 1
ATOM 1367 C CA . GLN B 1 44 ? -5.152 -3.508 13.383 1 98.06 44 GLN B CA 1
ATOM 1368 C C . GLN B 1 44 ? -5.023 -3.02 11.938 1 98.06 44 GLN B C 1
ATOM 1370 O O . GLN B 1 44 ? -4.008 -2.422 11.57 1 98.06 44 GLN B O 1
ATOM 1375 N N . HIS B 1 45 ? -6.023 -3.322 11.102 1 98.69 45 HIS B N 1
ATOM 1376 C CA . HIS B 1 45 ? -5.949 -2.971 9.688 1 98.69 45 HIS B CA 1
ATOM 1377 C C . HIS B 1 45 ? -6.656 -1.648 9.406 1 98.69 45 HIS B C 1
ATOM 1379 O O . HIS B 1 45 ? -6.637 -1.154 8.281 1 98.69 45 HIS B O 1
ATOM 1385 N N . LEU B 1 46 ? -7.309 -1.054 10.359 1 98 46 LEU B N 1
ATOM 1386 C CA . LEU B 1 46 ? -8.188 0.092 10.148 1 98 46 LEU B CA 1
ATOM 1387 C C . LEU B 1 46 ? -7.414 1.4 10.289 1 98 46 LEU B C 1
ATOM 1389 O O . LEU B 1 46 ? -6.395 1.451 10.977 1 98 46 LEU B O 1
ATOM 1393 N N . ASN B 1 47 ? -7.934 2.383 9.555 1 95.62 47 ASN B N 1
ATOM 1394 C CA . ASN B 1 47 ? -7.398 3.734 9.703 1 95.62 47 ASN B CA 1
ATOM 1395 C C . ASN B 1 47 ? -8.07 4.48 10.852 1 95.62 47 ASN B C 1
ATOM 1397 O O . ASN B 1 47 ? -8.766 3.873 11.672 1 95.62 47 ASN B O 1
ATOM 1401 N N . SER B 1 48 ? -7.73 5.77 10.938 1 92.88 48 SER B N 1
ATOM 1402 C CA . SER B 1 48 ? -8.227 6.551 12.062 1 92.88 48 SER B CA 1
ATOM 1403 C C . SER B 1 48 ? -9.727 6.809 11.945 1 92.88 48 SER B C 1
ATOM 1405 O O . SER B 1 48 ? -10.359 7.254 12.906 1 92.88 48 SER B O 1
ATOM 1407 N N . GLN B 1 49 ? -10.305 6.543 10.836 1 92.56 49 GLN B N 1
ATOM 1408 C CA . GLN B 1 49 ? -11.742 6.688 10.617 1 92.56 49 GLN B CA 1
ATOM 1409 C C . GLN B 1 49 ? -12.453 5.348 10.758 1 92.56 49 GLN B C 1
ATOM 1411 O O . GLN B 1 49 ? -13.617 5.219 10.367 1 92.56 49 GLN B O 1
ATOM 1416 N N . ASP B 1 50 ? -11.719 4.348 11.086 1 95.19 50 ASP B N 1
ATOM 1417 C CA . ASP B 1 50 ? -12.25 3.025 11.406 1 95.19 50 ASP B CA 1
ATOM 1418 C C . ASP B 1 50 ? -12.727 2.307 10.148 1 95.19 50 ASP B C 1
ATOM 1420 O O . ASP B 1 50 ? -13.734 1.592 10.18 1 95.19 50 ASP B O 1
ATOM 1424 N N . VAL B 1 51 ? -12.164 2.564 9.102 1 97.38 51 VAL B N 1
ATOM 1425 C CA . VAL B 1 51 ? -12.328 1.768 7.891 1 97.38 51 VAL B CA 1
ATOM 1426 C C . VAL B 1 51 ? -10.977 1.199 7.461 1 97.38 51 VAL B C 1
ATOM 1428 O O . VAL B 1 51 ? -9.938 1.584 8 1 97.38 51 VAL B O 1
ATOM 1431 N N . LEU B 1 52 ? -11.031 0.251 6.555 1 98.5 52 LEU B N 1
ATOM 1432 C CA . LEU B 1 52 ? -9.797 -0.37 6.086 1 98.5 52 LEU B CA 1
ATOM 1433 C C . LEU B 1 52 ? -8.828 0.68 5.547 1 98.5 52 LEU B C 1
ATOM 1435 O O . LEU B 1 52 ? -9.203 1.508 4.715 1 98.5 52 LEU B O 1
ATOM 1439 N N . HIS B 1 53 ? -7.656 0.688 6.035 1 98.5 53 HIS B N 1
ATOM 1440 C CA . HIS B 1 53 ? -6.641 1.667 5.664 1 98.5 53 HIS B CA 1
ATOM 1441 C C . HIS B 1 53 ? -6.297 1.572 4.18 1 98.5 53 HIS B C 1
ATOM 1443 O O . HIS B 1 53 ? -6.074 0.478 3.66 1 98.5 53 HIS B O 1
ATOM 1449 N N . GLY B 1 54 ? -6.188 2.689 3.475 1 98.38 54 GLY B N 1
ATOM 1450 C CA . GLY B 1 54 ? -5.844 2.717 2.061 1 98.38 54 GLY B CA 1
ATOM 1451 C C . GLY B 1 54 ? -4.523 2.035 1.754 1 98.38 54 GLY B C 1
ATOM 1452 O O . GLY B 1 54 ? -4.359 1.441 0.686 1 98.38 54 GLY B O 1
ATOM 1453 N N . GLY B 1 55 ? -3.576 2.188 2.633 1 98.62 55 GLY B N 1
ATOM 1454 C CA . GLY B 1 55 ? -2.295 1.521 2.471 1 98.62 55 GLY B CA 1
ATOM 1455 C C . GLY B 1 55 ? -2.402 0.009 2.48 1 98.62 55 GLY B C 1
ATOM 1456 O O . GLY B 1 55 ? -1.62 -0.679 1.82 1 98.62 55 GLY B O 1
ATOM 1457 N N . ILE B 1 56 ? -3.316 -0.528 3.285 1 98.81 56 ILE B N 1
ATOM 1458 C CA . ILE B 1 56 ? -3.551 -1.968 3.301 1 98.81 56 ILE B CA 1
ATOM 1459 C C . ILE B 1 56 ? -4.176 -2.402 1.976 1 98.81 56 ILE B C 1
ATOM 1461 O O . ILE B 1 56 ? -3.816 -3.447 1.428 1 98.81 56 ILE B O 1
ATOM 1465 N N . ILE B 1 57 ? -5.117 -1.628 1.501 1 98.94 57 ILE B N 1
ATOM 1466 C CA . ILE B 1 57 ? -5.727 -1.895 0.203 1 98.94 57 ILE B CA 1
ATOM 1467 C C . ILE B 1 57 ? -4.645 -1.961 -0.871 1 98.94 57 ILE B C 1
ATOM 1469 O O . ILE B 1 57 ? -4.57 -2.932 -1.629 1 98.94 57 ILE B O 1
ATOM 1473 N N . ALA B 1 58 ? -3.77 -0.97 -0.953 1 98.88 58 ALA B N 1
ATOM 1474 C CA . ALA B 1 58 ? -2.686 -0.947 -1.933 1 98.88 58 ALA B CA 1
ATOM 1475 C C . ALA B 1 58 ? -1.781 -2.166 -1.778 1 98.88 58 ALA B C 1
ATOM 1477 O O . ALA B 1 58 ? -1.33 -2.742 -2.771 1 98.88 58 ALA B O 1
ATOM 1478 N N . MET B 1 59 ? -1.518 -2.535 -0.558 1 98.81 59 MET B N 1
ATOM 1479 C CA . MET B 1 59 ? -0.651 -3.68 -0.282 1 98.81 59 MET B CA 1
ATOM 1480 C C . MET B 1 59 ? -1.273 -4.969 -0.802 1 98.81 59 MET B C 1
ATOM 1482 O O . MET B 1 59 ? -0.61 -5.754 -1.484 1 98.81 59 MET B O 1
ATOM 1486 N N . VAL B 1 60 ? -2.523 -5.207 -0.465 1 98.88 60 VAL B N 1
ATOM 1487 C CA . VAL B 1 60 ? -3.195 -6.418 -0.921 1 98.88 60 VAL B CA 1
ATOM 1488 C C . VAL B 1 60 ? -3.193 -6.469 -2.447 1 98.88 60 VAL B C 1
ATOM 1490 O O . VAL B 1 60 ? -2.959 -7.523 -3.041 1 98.88 60 VAL B O 1
ATOM 1493 N N . MET B 1 61 ? -3.393 -5.336 -3.059 1 98.88 61 MET B N 1
ATOM 1494 C CA . MET B 1 61 ? -3.367 -5.266 -4.516 1 98.88 61 MET B CA 1
ATOM 1495 C C . MET B 1 61 ? -1.971 -5.562 -5.051 1 98.88 61 MET B C 1
ATOM 1497 O O . MET B 1 61 ? -1.818 -6.301 -6.023 1 98.88 61 MET B O 1
ATOM 1501 N N . ASP B 1 62 ? -0.938 -4.984 -4.434 1 98.88 62 ASP B N 1
ATOM 1502 C CA . ASP B 1 62 ? 0.448 -5.242 -4.812 1 98.88 62 ASP B CA 1
ATOM 1503 C C . ASP B 1 62 ? 0.769 -6.734 -4.734 1 98.88 62 ASP B C 1
ATOM 1505 O O . ASP B 1 62 ? 1.351 -7.297 -5.664 1 98.88 62 ASP B O 1
ATOM 1509 N N . VAL B 1 63 ? 0.361 -7.336 -3.688 1 98.5 63 VAL B N 1
ATOM 1510 C CA . VAL B 1 63 ? 0.639 -8.75 -3.449 1 98.5 63 VAL B CA 1
ATOM 1511 C C . VAL B 1 63 ? -0.066 -9.602 -4.504 1 98.5 63 VAL B C 1
ATOM 1513 O O . VAL B 1 63 ? 0.548 -10.477 -5.117 1 98.5 63 VAL B O 1
ATOM 1516 N N . ALA B 1 64 ? -1.348 -9.352 -4.734 1 98.69 64 ALA B N 1
ATOM 1517 C CA . ALA B 1 64 ? -2.104 -10.125 -5.719 1 98.69 64 ALA B CA 1
ATOM 1518 C C . ALA B 1 64 ? -1.502 -9.977 -7.113 1 98.69 64 ALA B C 1
ATOM 1520 O O . ALA B 1 64 ? -1.269 -10.969 -7.805 1 98.69 64 ALA B O 1
ATOM 1521 N N . CYS B 1 65 ? -1.237 -8.766 -7.512 1 98.69 65 CYS B N 1
ATOM 1522 C CA . CYS B 1 65 ? -0.714 -8.5 -8.844 1 98.69 65 CYS B CA 1
ATOM 1523 C C . CYS B 1 65 ? 0.699 -9.047 -9 1 98.69 65 CYS B C 1
ATOM 1525 O O . CYS B 1 65 ? 1.036 -9.625 -10.031 1 98.69 65 CYS B O 1
ATOM 1527 N N . GLY B 1 66 ? 1.528 -8.812 -8 1 97.81 66 GLY B N 1
ATOM 1528 C CA . GLY B 1 66 ? 2.891 -9.32 -8.055 1 97.81 66 GLY B CA 1
ATOM 1529 C C . GLY B 1 66 ? 2.963 -10.828 -8.195 1 97.81 66 GLY B C 1
ATOM 1530 O O . GLY B 1 66 ? 3.775 -11.344 -8.961 1 97.81 66 GLY B O 1
ATOM 1531 N N . ASN B 1 67 ? 2.127 -11.492 -7.445 1 97.06 67 ASN B N 1
ATOM 1532 C CA . ASN B 1 67 ? 2.123 -12.953 -7.527 1 97.06 67 ASN B CA 1
ATOM 1533 C C . ASN B 1 67 ? 1.562 -13.438 -8.859 1 97.06 67 ASN B C 1
ATOM 1535 O O . ASN B 1 67 ? 1.996 -14.461 -9.383 1 97.06 67 ASN B O 1
ATOM 1539 N N . ALA B 1 68 ? 0.551 -12.734 -9.414 1 97.81 68 ALA B N 1
ATOM 1540 C CA . ALA B 1 68 ? 0.093 -13.047 -10.766 1 97.81 68 ALA B CA 1
ATOM 1541 C C . ALA B 1 68 ? 1.229 -12.914 -11.781 1 97.81 68 ALA B C 1
ATOM 1543 O O . ALA B 1 68 ? 1.406 -13.781 -12.641 1 97.81 68 ALA B O 1
ATOM 1544 N N . ALA B 1 69 ? 1.987 -11.891 -11.656 1 97.38 69 ALA B N 1
ATOM 1545 C CA . ALA B 1 69 ? 3.127 -11.672 -12.539 1 97.38 69 ALA B CA 1
ATOM 1546 C C . ALA B 1 69 ? 4.156 -12.789 -12.398 1 97.38 69 ALA B C 1
ATOM 1548 O O . ALA B 1 69 ? 4.656 -13.312 -13.398 1 97.38 69 ALA B O 1
ATOM 1549 N N . SER B 1 70 ? 4.473 -13.039 -11.141 1 95.5 70 SER B N 1
ATOM 1550 C CA . SER B 1 70 ? 5.418 -14.117 -10.875 1 95.5 70 SER B CA 1
ATOM 1551 C C . SER B 1 70 ? 4.977 -15.414 -11.547 1 95.5 70 SER B C 1
ATOM 1553 O O . SER B 1 70 ? 5.766 -16.062 -12.234 1 95.5 70 SER B O 1
ATOM 1555 N N . ALA B 1 71 ? 3.717 -15.773 -11.383 1 94.44 71 ALA B N 1
ATOM 1556 C CA . ALA B 1 71 ? 3.156 -16.984 -11.969 1 94.44 71 ALA B CA 1
ATOM 1557 C C . ALA B 1 71 ? 3.172 -16.922 -13.492 1 94.44 71 ALA B C 1
ATOM 1559 O O . ALA B 1 71 ? 3.348 -17.938 -14.164 1 94.44 71 ALA B O 1
ATOM 1560 N N . TYR B 1 72 ? 3.002 -15.758 -14.031 1 94.94 72 TYR B N 1
ATOM 1561 C CA . TYR B 1 72 ? 3.031 -15.531 -15.469 1 94.94 72 TYR B CA 1
ATOM 1562 C C . TYR B 1 72 ? 4.375 -15.938 -16.062 1 94.94 72 TYR B C 1
ATOM 1564 O O . TYR B 1 72 ? 4.434 -16.531 -17.141 1 94.94 72 TYR B O 1
ATOM 1572 N N . PHE B 1 73 ? 5.438 -15.68 -15.383 1 94.38 73 PHE B N 1
ATOM 1573 C CA . PHE B 1 73 ? 6.77 -15.977 -15.891 1 94.38 73 PHE B CA 1
ATOM 1574 C C . PHE B 1 73 ? 7.082 -17.469 -15.781 1 94.38 73 PHE B C 1
ATOM 1576 O O . PHE B 1 73 ? 7.766 -18.016 -16.641 1 94.38 73 PHE B O 1
ATOM 1583 N N . ASP B 1 74 ? 6.664 -18.078 -14.664 1 91.44 74 ASP B N 1
ATOM 1584 C CA . ASP B 1 74 ? 6.828 -19.516 -14.445 1 91.44 74 ASP B CA 1
ATOM 1585 C C . ASP B 1 74 ? 5.863 -20.016 -13.375 1 91.44 74 ASP B C 1
ATOM 1587 O O . ASP B 1 74 ? 6.039 -19.734 -12.188 1 91.44 74 ASP B O 1
ATOM 1591 N N . ARG B 1 75 ? 4.949 -20.766 -13.734 1 88.69 75 ARG B N 1
ATOM 1592 C CA . ARG B 1 75 ? 3.879 -21.188 -12.836 1 88.69 75 ARG B CA 1
ATOM 1593 C C . ARG B 1 75 ? 4.398 -22.156 -11.789 1 88.69 75 ARG B C 1
ATOM 1595 O O . ARG B 1 75 ? 3.773 -22.344 -10.742 1 88.69 75 ARG B O 1
ATOM 1602 N N . GLN B 1 76 ? 5.477 -22.75 -12.07 1 87.69 76 GLN B N 1
ATOM 1603 C CA . GLN B 1 76 ? 6.043 -23.734 -11.156 1 87.69 76 GLN B CA 1
ATOM 1604 C C . GLN B 1 76 ? 7.078 -23.094 -10.234 1 87.69 76 GLN B C 1
ATOM 1606 O O . GLN B 1 76 ? 6.996 -23.219 -9.008 1 87.69 76 GLN B O 1
ATOM 1611 N N . GLU B 1 77 ? 7.973 -22.25 -10.797 1 87.44 77 GLU B N 1
ATOM 1612 C CA . GLU B 1 77 ? 9.086 -21.719 -10.023 1 87.44 77 GLU B CA 1
ATOM 1613 C C . GLU B 1 77 ? 8.695 -20.422 -9.312 1 87.44 77 GLU B C 1
ATOM 1615 O O . GLU B 1 77 ? 9.305 -20.047 -8.312 1 87.44 77 GLU B O 1
ATOM 1620 N N . HIS B 1 78 ? 7.754 -19.719 -9.898 1 90.44 78 HIS B N 1
ATOM 1621 C CA . HIS B 1 78 ? 7.332 -18.438 -9.344 1 90.44 78 HIS B CA 1
ATOM 1622 C C . HIS B 1 78 ? 8.531 -17.547 -9.016 1 90.44 78 HIS B C 1
ATOM 1624 O O . HIS B 1 78 ? 8.75 -17.203 -7.852 1 90.44 78 HIS B O 1
ATOM 1630 N N . PRO B 1 79 ? 9.188 -17.188 -10.047 1 92.88 79 PRO B N 1
ATOM 1631 C CA . PRO B 1 79 ? 10.383 -16.375 -9.812 1 92.88 79 PRO B CA 1
ATOM 1632 C C . PRO B 1 79 ? 10.07 -15.047 -9.133 1 92.88 79 PRO B C 1
ATOM 1634 O O . PRO B 1 79 ? 8.945 -14.539 -9.242 1 92.88 79 PRO B O 1
ATOM 1637 N N . PRO B 1 80 ? 11.078 -14.5 -8.414 1 93.81 80 PRO B N 1
ATOM 1638 C CA . PRO B 1 80 ? 10.859 -13.188 -7.809 1 93.81 80 PRO B CA 1
ATOM 1639 C C . PRO B 1 80 ? 10.602 -12.094 -8.844 1 93.81 80 PRO B C 1
ATOM 1641 O O . PRO B 1 80 ? 11.156 -12.133 -9.945 1 93.81 80 PRO B O 1
ATOM 1644 N N . VAL B 1 81 ? 9.742 -11.203 -8.477 1 96 81 VAL B N 1
ATOM 1645 C CA . VAL B 1 81 ? 9.469 -10.016 -9.289 1 96 81 VAL B CA 1
ATOM 1646 C C . VAL B 1 81 ? 9.586 -8.766 -8.422 1 96 81 VAL B C 1
ATOM 1648 O O . VAL B 1 81 ? 9.523 -8.836 -7.195 1 96 81 VAL B O 1
ATOM 1651 N N . VAL B 1 82 ? 9.805 -7.633 -9.102 1 96.75 82 VAL B N 1
ATOM 1652 C CA . VAL B 1 82 ? 9.766 -6.34 -8.43 1 96.75 82 VAL B CA 1
ATOM 1653 C C . VAL B 1 82 ? 8.688 -5.461 -9.062 1 96.75 82 VAL B C 1
ATOM 1655 O O . VAL B 1 82 ? 8.453 -5.531 -10.273 1 96.75 82 VAL B O 1
ATOM 1658 N N . THR B 1 83 ? 8.031 -4.727 -8.234 1 98.19 83 THR B N 1
ATOM 1659 C CA . THR B 1 83 ? 7.023 -3.787 -8.719 1 98.19 83 THR B CA 1
ATOM 1660 C C . THR B 1 83 ? 7.688 -2.58 -9.383 1 98.19 83 THR B C 1
ATOM 1662 O O . THR B 1 83 ? 8.578 -1.961 -8.797 1 98.19 83 THR B O 1
ATOM 1665 N N . VAL B 1 84 ? 7.289 -2.295 -10.602 1 98.69 84 VAL B N 1
ATOM 1666 C CA . VAL B 1 84 ? 7.754 -1.111 -11.32 1 98.69 84 VAL B CA 1
ATOM 1667 C C . VAL B 1 84 ? 6.797 0.053 -11.062 1 98.69 84 VAL B C 1
ATOM 1669 O O . VAL B 1 84 ? 7.234 1.161 -10.742 1 98.69 84 VAL B O 1
ATOM 1672 N N . SER B 1 85 ? 5.566 -0.241 -11.219 1 98.94 85 SER B N 1
ATOM 1673 C CA . SER B 1 85 ? 4.531 0.743 -10.922 1 98.94 85 SER B CA 1
ATOM 1674 C C . SER B 1 85 ? 3.234 0.068 -10.484 1 98.94 85 SER B C 1
ATOM 1676 O O . SER B 1 85 ? 2.965 -1.072 -10.867 1 98.94 85 SER B O 1
ATOM 1678 N N . LEU B 1 86 ? 2.488 0.706 -9.727 1 98.94 86 LEU B N 1
ATOM 1679 C CA . LEU B 1 86 ? 1.173 0.276 -9.258 1 98.94 86 LEU B CA 1
ATOM 1680 C C . LEU B 1 86 ? 0.22 1.462 -9.156 1 98.94 86 LEU B C 1
ATOM 1682 O O . LEU B 1 86 ? 0.478 2.406 -8.406 1 98.94 86 LEU B O 1
ATOM 1686 N N . ASN B 1 87 ? -0.846 1.411 -9.891 1 98.94 87 ASN B N 1
ATOM 1687 C CA . ASN B 1 87 ? -1.922 2.395 -9.828 1 98.94 87 ASN B CA 1
ATOM 1688 C C . ASN B 1 87 ? -3.176 1.812 -9.18 1 98.94 87 ASN B C 1
ATOM 1690 O O . ASN B 1 87 ? -3.729 0.823 -9.664 1 98.94 87 ASN B O 1
ATOM 1694 N N . THR B 1 88 ? -3.609 2.41 -8.141 1 98.94 88 THR B N 1
ATOM 1695 C CA . THR B 1 88 ? -4.766 1.911 -7.406 1 98.94 88 THR B CA 1
ATOM 1696 C C . THR B 1 88 ? -5.895 2.939 -7.41 1 98.94 88 THR B C 1
ATOM 1698 O O . THR B 1 88 ? -5.66 4.125 -7.16 1 98.94 88 THR B O 1
ATOM 1701 N N . ASN B 1 89 ? -7.062 2.518 -7.699 1 98.94 89 ASN B N 1
ATOM 1702 C CA . ASN B 1 89 ? -8.289 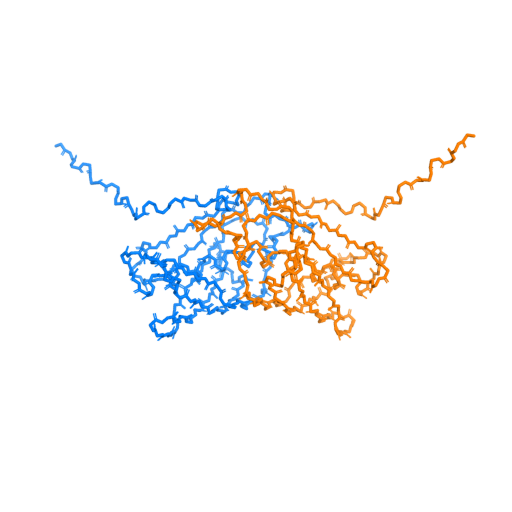3.301 -7.57 1 98.94 89 ASN B CA 1
ATOM 1703 C C . ASN B 1 89 ? -9.156 2.793 -6.426 1 98.94 89 ASN B C 1
ATOM 1705 O O . ASN B 1 89 ? -9.492 1.609 -6.371 1 98.94 89 ASN B O 1
ATOM 1709 N N . TYR B 1 90 ? -9.492 3.688 -5.57 1 98.81 90 TYR B N 1
ATOM 1710 C CA . TYR B 1 90 ? -10.266 3.352 -4.383 1 98.81 90 TYR B CA 1
ATOM 1711 C C . TYR B 1 90 ? -11.742 3.678 -4.586 1 98.81 90 TYR B C 1
ATOM 1713 O O . TYR B 1 90 ? -12.109 4.84 -4.781 1 98.81 90 TYR B O 1
ATOM 1721 N N . LEU B 1 91 ? -12.602 2.672 -4.43 1 98.75 91 LEU B N 1
ATOM 1722 C CA . LEU B 1 91 ? -13.961 2.844 -4.934 1 98.75 91 LEU B CA 1
ATOM 1723 C C . LEU B 1 91 ? -14.969 2.807 -3.797 1 98.75 91 LEU B C 1
ATOM 1725 O O . LEU B 1 91 ? -16.031 3.432 -3.881 1 98.75 91 LEU B O 1
ATOM 1729 N N . ALA B 1 92 ? -14.664 2.035 -2.775 1 98.5 92 ALA B N 1
ATOM 1730 C CA . ALA B 1 92 ? -15.602 1.896 -1.665 1 98.5 92 ALA B CA 1
ATOM 1731 C C . ALA B 1 92 ? -14.867 1.607 -0.359 1 98.5 92 ALA B C 1
ATOM 1733 O O . ALA B 1 92 ? -13.789 1.007 -0.366 1 98.5 92 ALA B O 1
ATOM 1734 N N . ALA B 1 93 ? -15.508 1.983 0.748 1 97.88 93 ALA B N 1
ATOM 1735 C CA . ALA B 1 93 ? -14.953 1.719 2.074 1 97.88 93 ALA B CA 1
ATOM 1736 C C . ALA B 1 93 ? -15.492 0.404 2.637 1 97.88 93 ALA B C 1
ATOM 1738 O O . ALA B 1 93 ? -16.594 -0.026 2.289 1 97.88 93 ALA B O 1
ATOM 1739 N N . VAL B 1 94 ? -14.664 -0.228 3.463 1 98.31 94 VAL B N 1
ATOM 1740 C CA . VAL B 1 94 ? -15.039 -1.445 4.172 1 98.31 94 VAL B CA 1
ATOM 1741 C C . VAL B 1 94 ? -14.367 -1.474 5.543 1 98.31 94 VAL B C 1
ATOM 1743 O O . VAL B 1 94 ? -13.281 -0.921 5.719 1 98.31 94 VAL B O 1
ATOM 1746 N N . ASP B 1 95 ? -15.055 -2.088 6.516 1 98.25 95 ASP B N 1
ATOM 1747 C CA . ASP B 1 95 ? -14.492 -2.012 7.859 1 98.25 95 ASP B CA 1
ATOM 1748 C C . ASP B 1 95 ? -14.469 -3.387 8.523 1 98.25 95 ASP B C 1
ATOM 1750 O O . ASP B 1 95 ? -13.992 -3.529 9.648 1 98.25 95 ASP B O 1
ATOM 1754 N N . ARG B 1 96 ? -14.977 -4.359 7.859 1 98.56 96 ARG B N 1
ATOM 1755 C CA . ARG B 1 96 ? -15.023 -5.703 8.422 1 98.56 96 ARG B CA 1
ATOM 1756 C C . ARG B 1 96 ? -15.172 -6.754 7.332 1 98.56 96 ARG B C 1
ATOM 1758 O O . ARG B 1 96 ? -15.438 -6.422 6.176 1 98.56 96 ARG B O 1
ATOM 1765 N N . GLY B 1 97 ? -14.984 -8.023 7.777 1 98.75 97 GLY B N 1
ATOM 1766 C CA . GLY B 1 97 ? -15.133 -9.125 6.832 1 98.75 97 GLY B CA 1
ATOM 1767 C C . GLY B 1 97 ? -13.852 -9.453 6.09 1 98.75 97 GLY B C 1
ATOM 1768 O O . GLY B 1 97 ? -12.766 -9.055 6.512 1 98.75 97 GLY B O 1
ATOM 1769 N N . ARG B 1 98 ? -14.047 -10.266 5.039 1 98.88 98 ARG B N 1
ATOM 1770 C CA . ARG B 1 98 ? -12.906 -10.688 4.23 1 98.88 98 ARG B CA 1
ATOM 1771 C C . ARG B 1 98 ? -12.859 -9.914 2.914 1 98.88 98 ARG B C 1
ATOM 1773 O O . ARG B 1 98 ? -13.883 -9.734 2.256 1 98.88 98 ARG B O 1
ATOM 1780 N N . VAL B 1 99 ? -11.695 -9.438 2.572 1 98.94 99 VAL B N 1
ATOM 1781 C CA . VAL B 1 99 ? -11.453 -8.914 1.233 1 98.94 99 VAL B CA 1
ATOM 1782 C C . VAL B 1 99 ? -10.492 -9.828 0.483 1 98.94 99 VAL B C 1
ATOM 1784 O O . VAL B 1 99 ? -9.641 -10.484 1.095 1 98.94 99 VAL B O 1
ATOM 1787 N N . THR B 1 100 ? -10.703 -9.898 -0.828 1 98.94 100 THR B N 1
ATOM 1788 C CA . THR B 1 100 ? -9.852 -10.695 -1.704 1 98.94 100 THR B CA 1
ATOM 1789 C C . THR B 1 100 ? -9.359 -9.867 -2.887 1 98.94 100 THR B C 1
ATOM 1791 O O . THR B 1 100 ? -10.164 -9.359 -3.674 1 98.94 100 THR B O 1
ATOM 1794 N N . GLY B 1 101 ? -8.062 -9.672 -2.945 1 98.94 101 GLY B N 1
ATOM 1795 C CA . GLY B 1 101 ? -7.441 -9.148 -4.145 1 98.94 101 GLY B CA 1
ATOM 1796 C C . GLY B 1 101 ? -7.223 -10.195 -5.219 1 98.94 101 GLY B C 1
ATOM 1797 O O . GLY B 1 101 ? -6.773 -11.305 -4.926 1 98.94 101 GLY B O 1
ATOM 1798 N N . ILE B 1 102 ? -7.527 -9.805 -6.453 1 98.88 102 ILE B N 1
ATOM 1799 C CA . ILE B 1 102 ? -7.328 -10.703 -7.586 1 98.88 102 ILE B CA 1
ATOM 1800 C C . ILE B 1 102 ? -6.445 -10.031 -8.633 1 98.88 102 ILE B C 1
ATOM 1802 O O . ILE B 1 102 ? -6.758 -8.93 -9.094 1 98.88 102 ILE B O 1
ATOM 1806 N N . GLY B 1 103 ? -5.336 -10.625 -8.914 1 98.81 103 GLY B N 1
ATOM 1807 C CA . GLY B 1 103 ? -4.457 -10.172 -9.984 1 98.81 103 GLY B CA 1
ATOM 1808 C C . GLY B 1 103 ? -4.566 -11.008 -11.242 1 98.81 103 GLY B C 1
ATOM 1809 O O . GLY B 1 103 ? -4.555 -12.234 -11.18 1 98.81 103 GLY B O 1
ATOM 1810 N N . ARG B 1 104 ? -4.664 -10.312 -12.359 1 98.5 104 ARG B N 1
ATOM 1811 C CA . ARG B 1 104 ? -4.766 -10.953 -13.664 1 98.5 104 ARG B CA 1
ATOM 1812 C C . ARG B 1 104 ? -3.789 -10.336 -14.656 1 98.5 104 ARG B C 1
ATOM 1814 O O . ARG B 1 104 ? -3.885 -9.148 -14.969 1 98.5 104 ARG B O 1
ATOM 1821 N N . VAL B 1 105 ? -2.961 -11.211 -15.211 1 98.25 105 VAL B N 1
ATOM 1822 C CA . VAL B 1 105 ? -2.02 -10.703 -16.203 1 98.25 105 VAL B CA 1
ATOM 1823 C C . VAL B 1 105 ? -2.758 -10.383 -17.5 1 98.25 105 VAL B C 1
ATOM 1825 O O . VAL B 1 105 ? -3.529 -11.203 -18 1 98.25 105 VAL B O 1
ATOM 1828 N N . THR B 1 106 ? -2.506 -9.18 -17.984 1 98.31 106 THR B N 1
ATOM 1829 C CA . THR B 1 106 ? -3.178 -8.742 -19.203 1 98.31 106 THR B CA 1
ATOM 1830 C C . THR B 1 106 ? -2.207 -8.727 -20.391 1 98.31 106 THR B C 1
ATOM 1832 O O . THR B 1 106 ? -2.623 -8.578 -21.531 1 98.31 106 THR B O 1
ATOM 1835 N N . GLY B 1 107 ? -0.932 -8.844 -20.125 1 97.5 107 GLY B N 1
ATOM 1836 C CA . GLY B 1 107 ? 0.103 -8.852 -21.141 1 97.5 107 GLY B CA 1
ATOM 1837 C C . GLY B 1 107 ? 1.508 -8.82 -20.578 1 97.5 107 GLY B C 1
ATOM 1838 O O . GLY B 1 107 ? 1.686 -8.781 -19.359 1 97.5 107 GLY B O 1
ATOM 1839 N N . GLY B 1 108 ? 2.482 -9.023 -21.531 1 96.56 108 GLY B N 1
ATOM 1840 C CA . GLY B 1 108 ? 3.875 -8.977 -21.109 1 96.56 108 GLY B CA 1
ATOM 1841 C C . GLY B 1 108 ? 4.809 -9.711 -22.062 1 96.56 108 GLY B C 1
ATOM 1842 O O . GLY B 1 108 ? 4.379 -10.195 -23.109 1 96.56 108 GLY B O 1
ATOM 1843 N N . GLY B 1 109 ? 6.051 -9.617 -21.719 1 95.56 109 GLY B N 1
ATOM 1844 C CA . GLY B 1 109 ? 7.105 -10.32 -22.422 1 95.56 109 GLY B CA 1
ATOM 1845 C C . GLY B 1 109 ? 7.988 -11.148 -21.516 1 95.56 109 GLY B C 1
ATOM 1846 O O . GLY B 1 109 ? 7.5 -11.773 -20.562 1 95.56 109 GLY B O 1
ATOM 1847 N N . ARG B 1 110 ? 9.258 -11.18 -21.844 1 94.38 110 ARG B N 1
ATOM 1848 C CA . ARG B 1 110 ? 10.203 -12.031 -21.125 1 94.38 110 ARG B CA 1
ATOM 1849 C C . ARG B 1 110 ? 10.539 -11.453 -19.75 1 94.38 110 ARG B C 1
ATOM 1851 O O . ARG B 1 110 ? 10.828 -12.18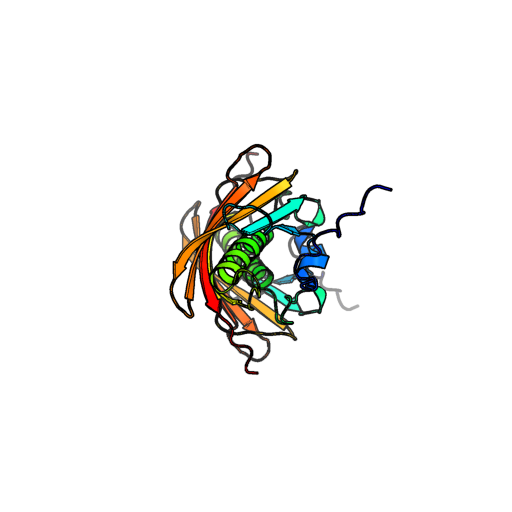8 -18.812 1 94.38 110 ARG B O 1
ATOM 1858 N N . LYS B 1 111 ? 10.438 -10.133 -19.688 1 96.19 111 LYS B N 1
ATOM 1859 C CA . LYS B 1 111 ? 10.961 -9.523 -18.469 1 96.19 111 LYS B CA 1
ATOM 1860 C C . LYS B 1 111 ? 9.883 -8.703 -17.766 1 96.19 111 LYS B C 1
ATOM 1862 O O . LYS B 1 111 ? 10.023 -8.375 -16.578 1 96.19 111 LYS B O 1
ATOM 1867 N N . LEU B 1 112 ? 8.805 -8.32 -18.594 1 97.94 112 LEU B N 1
ATOM 1868 C CA . LEU B 1 112 ? 7.773 -7.461 -18.016 1 97.94 112 LEU B CA 1
ATOM 1869 C C . LEU B 1 112 ? 6.406 -8.133 -18.078 1 97.94 112 LEU B C 1
ATOM 1871 O O . LEU B 1 112 ? 6.094 -8.82 -19.062 1 97.94 112 LEU B O 1
ATOM 1875 N N . ALA B 1 113 ? 5.629 -7.91 -17.062 1 98.44 113 ALA B N 1
ATOM 1876 C CA . ALA B 1 113 ? 4.23 -8.328 -17.047 1 98.44 113 ALA B CA 1
ATOM 1877 C C . ALA B 1 113 ? 3.314 -7.172 -16.672 1 98.44 113 ALA B C 1
ATOM 1879 O O . ALA B 1 113 ? 3.631 -6.391 -15.766 1 98.44 113 ALA B O 1
ATOM 1880 N N . TYR B 1 114 ? 2.246 -7.012 -17.391 1 98.81 114 TYR B N 1
ATOM 1881 C CA . TYR B 1 114 ? 1.179 -6.07 -17.078 1 98.81 114 TYR B CA 1
ATOM 1882 C C . TYR B 1 114 ? 0.004 -6.781 -16.406 1 98.81 114 TYR B C 1
ATOM 1884 O O . TYR B 1 114 ? -0.472 -7.805 -16.906 1 98.81 114 TYR B O 1
ATOM 1892 N N . VAL B 1 115 ? -0.458 -6.215 -15.297 1 98.88 115 VAL B N 1
ATOM 1893 C CA . VAL B 1 115 ? -1.426 -6.938 -14.477 1 98.88 115 VAL B CA 1
ATOM 1894 C C . VAL B 1 115 ? -2.572 -6.004 -14.094 1 98.88 115 VAL B C 1
ATOM 1896 O O . VAL B 1 115 ? -2.344 -4.855 -13.711 1 98.88 115 VAL B O 1
ATOM 1899 N N . ASN B 1 116 ? -3.785 -6.512 -14.219 1 98.88 116 ASN B N 1
ATOM 1900 C CA . ASN B 1 116 ? -4.969 -5.871 -13.648 1 98.88 116 ASN B CA 1
ATOM 1901 C C . ASN B 1 116 ? -5.355 -6.5 -12.312 1 98.88 116 ASN B C 1
ATOM 1903 O O . ASN B 1 116 ? -5.262 -7.719 -12.141 1 98.88 116 ASN B O 1
ATOM 1907 N N . GLY B 1 117 ? -5.824 -5.656 -11.414 1 98.88 117 GLY B N 1
ATOM 1908 C CA . GLY B 1 117 ? -6.258 -6.125 -10.109 1 98.88 117 GLY B CA 1
ATOM 1909 C C . GLY B 1 117 ? -7.648 -5.648 -9.734 1 98.88 117 GLY B C 1
ATOM 1910 O O . GLY B 1 117 ? -8.062 -4.559 -10.141 1 98.88 117 GLY B O 1
ATOM 1911 N N . GLU B 1 118 ? -8.312 -6.461 -8.969 1 98.94 118 GLU B N 1
ATOM 1912 C CA . GLU B 1 118 ? -9.57 -6.109 -8.305 1 98.94 118 GLU B CA 1
ATOM 1913 C C . GLU B 1 118 ? -9.57 -6.551 -6.848 1 98.94 118 GLU B C 1
ATOM 1915 O O . GLU B 1 118 ? -9.094 -7.641 -6.523 1 98.94 118 GLU B O 1
ATOM 1920 N N . LEU B 1 119 ? -10.016 -5.691 -6.016 1 98.94 119 LEU B N 1
ATOM 1921 C CA . LEU B 1 119 ? -10.234 -6.043 -4.617 1 98.94 119 LEU B CA 1
ATOM 1922 C C . LEU B 1 119 ? -11.727 -6.16 -4.316 1 98.94 119 LEU B C 1
ATOM 1924 O O . LEU B 1 119 ? -12.461 -5.172 -4.414 1 98.94 119 LEU B O 1
ATOM 1928 N N . LEU B 1 120 ? -12.094 -7.336 -3.834 1 98.94 120 LEU B N 1
ATOM 1929 C CA . LEU B 1 120 ? -13.508 -7.598 -3.582 1 98.94 120 LEU B CA 1
ATOM 1930 C C . LEU B 1 120 ? -13.75 -7.91 -2.109 1 98.94 120 LEU B C 1
ATOM 1932 O O . LEU B 1 120 ? -12.961 -8.625 -1.486 1 98.94 120 LEU B O 1
ATOM 1936 N N . HIS B 1 121 ? -14.836 -7.375 -1.611 1 98.88 121 HIS B N 1
ATOM 1937 C CA . HIS B 1 121 ? -15.359 -7.828 -0.327 1 98.88 121 HIS B CA 1
ATOM 1938 C C . HIS B 1 121 ? -16.109 -9.141 -0.474 1 98.88 121 HIS B C 1
ATOM 1940 O O . HIS B 1 121 ? -16.578 -9.477 -1.566 1 98.88 121 HIS B O 1
ATOM 1946 N N . GLU B 1 122 ? -16.281 -9.844 0.549 1 98.69 122 GLU B N 1
ATOM 1947 C CA . GLU B 1 122 ? -16.938 -11.141 0.512 1 98.69 122 GLU B CA 1
ATOM 1948 C C . GLU B 1 122 ? -18.406 -11 0.108 1 98.69 122 GLU B C 1
ATOM 1950 O O . GLU B 1 122 ? -19.031 -11.961 -0.358 1 98.69 122 GLU B O 1
ATOM 1955 N N . ASP B 1 123 ? -18.969 -9.836 0.25 1 98.38 123 ASP B N 1
ATOM 1956 C CA . ASP B 1 123 ? -20.359 -9.641 -0.128 1 98.38 123 ASP B CA 1
ATOM 1957 C C . ASP B 1 123 ? -20.484 -9.266 -1.603 1 98.38 123 ASP B C 1
ATOM 1959 O O . ASP B 1 123 ? -21.578 -9 -2.092 1 98.38 123 ASP B O 1
ATOM 1963 N N . GLY B 1 124 ? -19.391 -9.141 -2.266 1 98.5 124 GLY B N 1
ATOM 1964 C CA . GLY B 1 124 ? -19.391 -8.891 -3.697 1 98.5 124 GLY B CA 1
ATOM 1965 C C . GLY B 1 124 ? -19.078 -7.449 -4.055 1 98.5 124 GLY B C 1
ATOM 1966 O O . GLY B 1 124 ? -18.891 -7.121 -5.227 1 98.5 124 GLY B O 1
ATOM 1967 N N . THR B 1 125 ? -18.953 -6.562 -3.045 1 98.75 125 THR B N 1
ATOM 1968 C CA . THR B 1 125 ? -18.656 -5.156 -3.297 1 98.75 125 THR B CA 1
ATOM 1969 C C . THR B 1 125 ? -17.234 -4.98 -3.824 1 98.75 125 THR B C 1
ATOM 1971 O O . THR B 1 125 ? -16.297 -5.547 -3.27 1 98.75 125 THR B O 1
ATOM 1974 N N . LEU B 1 126 ? -17.141 -4.258 -4.965 1 98.94 126 LEU B N 1
ATOM 1975 C CA . LEU B 1 126 ? -15.828 -3.869 -5.477 1 98.94 126 LEU B CA 1
ATOM 1976 C C . LEU B 1 126 ? -15.242 -2.719 -4.664 1 98.94 126 LEU B C 1
ATOM 1978 O O . LEU B 1 126 ? -15.789 -1.61 -4.668 1 98.94 126 LEU B O 1
ATOM 1982 N N . ILE B 1 127 ? -14.102 -2.947 -3.99 1 98.88 127 ILE B N 1
ATOM 1983 C CA . ILE B 1 127 ? -13.508 -1.991 -3.061 1 98.88 127 ILE B CA 1
ATOM 1984 C C . ILE B 1 127 ? -12.477 -1.138 -3.789 1 98.88 127 ILE B C 1
ATOM 1986 O O . ILE B 1 127 ? -12.312 0.046 -3.482 1 98.88 127 ILE B O 1
ATOM 1990 N N . ALA B 1 128 ? -11.719 -1.73 -4.73 1 98.94 128 ALA B N 1
ATOM 1991 C CA . ALA B 1 128 ? -10.648 -1.041 -5.438 1 98.94 128 ALA B CA 1
ATOM 1992 C C . ALA B 1 128 ? -10.266 -1.781 -6.715 1 98.94 128 ALA B C 1
ATOM 1994 O O . ALA B 1 128 ? -10.57 -2.967 -6.867 1 98.94 128 ALA B O 1
ATOM 1995 N N . THR B 1 129 ? -9.656 -1.077 -7.648 1 98.94 129 THR B N 1
ATOM 1996 C CA . THR B 1 129 ? -8.984 -1.654 -8.805 1 98.94 129 THR B CA 1
ATOM 1997 C C . THR B 1 129 ? -7.527 -1.21 -8.867 1 98.94 129 THR B C 1
ATOM 1999 O O . THR B 1 129 ? -7.141 -0.245 -8.203 1 98.94 129 THR B O 1
ATOM 2002 N N . ALA B 1 130 ? -6.762 -1.977 -9.625 1 98.94 130 ALA B N 1
ATOM 2003 C CA . ALA B 1 130 ? -5.355 -1.605 -9.773 1 98.94 130 ALA B CA 1
ATOM 2004 C C . ALA B 1 130 ? -4.816 -2.041 -11.133 1 98.94 130 ALA B C 1
ATOM 2006 O O . ALA B 1 130 ? -5.344 -2.975 -11.75 1 98.94 130 ALA B O 1
ATOM 2007 N N . THR B 1 131 ? -3.836 -1.358 -11.602 1 98.88 131 THR B N 1
ATOM 2008 C CA . THR B 1 131 ? -2.971 -1.764 -12.703 1 98.88 131 THR B CA 1
ATOM 2009 C C . THR B 1 131 ? -1.504 -1.706 -12.289 1 98.88 131 THR B C 1
ATOM 2011 O O . THR B 1 131 ? -1.066 -0.736 -11.664 1 98.88 131 THR B O 1
ATOM 2014 N N . GLY B 1 132 ? -0.821 -2.738 -12.609 1 98.88 132 GLY B N 1
ATOM 2015 C CA . GLY B 1 132 ? 0.575 -2.814 -12.211 1 98.88 132 GLY B CA 1
ATOM 2016 C C . GLY B 1 132 ? 1.487 -3.297 -13.32 1 98.88 132 GLY B C 1
ATOM 2017 O O . GLY B 1 132 ? 1.046 -3.996 -14.234 1 98.88 132 GLY B O 1
ATOM 2018 N N . VAL B 1 133 ? 2.709 -2.871 -13.211 1 98.88 133 VAL B N 1
ATOM 2019 C CA . VAL B 1 133 ? 3.803 -3.369 -14.039 1 98.88 133 VAL B CA 1
ATOM 2020 C C . VAL B 1 133 ? 4.867 -4.012 -13.156 1 98.88 133 VAL B C 1
ATOM 2022 O O . VAL B 1 133 ? 5.309 -3.416 -12.172 1 98.88 133 VAL B O 1
ATOM 2025 N N . PHE B 1 134 ? 5.262 -5.137 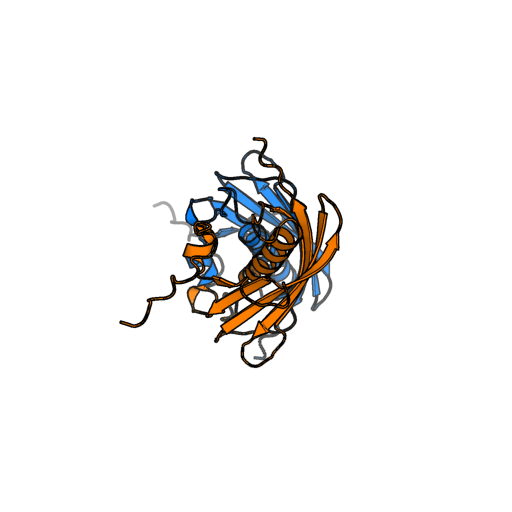-13.508 1 98.44 134 PHE B N 1
ATOM 2026 C CA . PHE B 1 134 ? 6.219 -5.898 -12.719 1 98.44 134 PHE B CA 1
ATOM 2027 C C . PHE B 1 134 ? 7.352 -6.426 -13.594 1 98.44 134 PHE B C 1
ATOM 2029 O O . PHE B 1 134 ? 7.133 -6.785 -14.75 1 98.44 134 PHE B O 1
ATOM 2036 N N . LYS B 1 135 ? 8.508 -6.496 -12.969 1 97.94 135 LYS B N 1
ATOM 2037 C CA . LYS B 1 135 ? 9.703 -6.941 -13.68 1 97.94 135 LYS B CA 1
ATOM 2038 C C . LYS B 1 135 ? 10.266 -8.211 -13.055 1 97.94 135 LYS B C 1
ATOM 2040 O O . LYS B 1 135 ? 10.414 -8.297 -11.836 1 97.94 135 LYS B O 1
ATOM 2045 N N . ARG B 1 136 ? 10.57 -9.117 -13.922 1 95.75 136 ARG B N 1
ATOM 2046 C CA . ARG B 1 136 ? 11.211 -10.344 -13.469 1 95.75 136 ARG B CA 1
ATOM 2047 C C . ARG B 1 136 ? 12.625 -10.062 -12.953 1 95.75 136 ARG B C 1
ATOM 2049 O O . ARG B 1 136 ? 13.422 -9.414 -13.633 1 95.75 136 ARG B O 1
ATOM 2056 N N . HIS B 1 137 ? 12.781 -10.32 -11.609 1 86.31 137 HIS B N 1
ATOM 2057 C CA . HIS B 1 137 ? 14.078 -10.047 -11 1 86.31 137 HIS B CA 1
ATOM 2058 C C . HIS B 1 137 ? 15.023 -11.242 -11.164 1 86.31 137 HIS B C 1
ATOM 2060 O O . HIS B 1 137 ? 14.648 -12.375 -10.867 1 86.31 137 HIS B O 1
ATOM 2066 N N . ARG B 1 138 ? 16.078 -11.172 -12.047 1 68.25 138 ARG B N 1
ATOM 2067 C CA . ARG B 1 138 ? 17.031 -12.25 -12.258 1 68.25 138 ARG B CA 1
ATOM 2068 C C . ARG B 1 138 ? 17.938 -12.43 -11.039 1 68.25 138 ARG B C 1
ATOM 2070 O O . ARG B 1 138 ? 18.5 -11.461 -10.539 1 68.25 138 ARG B O 1
ATOM 2077 N N . LEU B 1 139 ? 17.656 -13.445 -10.195 1 52.25 139 LEU B N 1
ATOM 2078 C CA . LEU B 1 139 ? 18.656 -13.781 -9.188 1 52.25 139 LEU B CA 1
ATOM 2079 C C . LEU B 1 139 ? 20.047 -13.898 -9.82 1 52.25 139 LEU B C 1
ATOM 2081 O O . LEU B 1 139 ? 20.203 -14.508 -10.875 1 52.25 139 LEU B O 1
ATOM 2085 N N . VAL B 1 140 ? 20.75 -12.805 -9.969 1 40.16 140 VAL B N 1
ATOM 2086 C CA . VAL B 1 140 ? 22.109 -13.148 -10.391 1 40.16 140 VAL B CA 1
ATOM 2087 C C . VAL B 1 140 ? 22.578 -14.398 -9.641 1 40.16 140 VAL B C 1
ATOM 2089 O O . VAL B 1 140 ? 22.688 -14.383 -8.414 1 40.16 140 VAL B O 1
ATOM 2092 N N . ARG B 1 141 ? 22.172 -15.547 -10.094 1 34.81 141 ARG B N 1
ATOM 2093 C CA . ARG B 1 141 ? 23.047 -16.641 -9.711 1 34.81 141 ARG B CA 1
ATOM 2094 C C . ARG B 1 141 ? 24.438 -16.453 -10.312 1 34.81 141 ARG B C 1
ATOM 2096 O O . ARG B 1 141 ? 24.578 -15.883 -11.398 1 34.81 141 ARG B O 1
#

Solvent-accessible surface area (backbone atoms only — not comparable to full-atom values): 14732 Å² total; per-residue (Å²): 128,86,76,78,69,74,71,80,72,60,86,80,70,65,77,20,32,34,40,65,70,74,54,52,44,82,45,70,80,50,88,86,67,39,15,32,23,38,34,72,55,52,71,49,45,13,31,76,82,62,28,55,24,66,28,55,53,48,21,40,40,44,53,6,27,47,48,13,40,16,35,69,78,30,73,84,73,45,50,56,60,41,67,42,32,42,36,37,38,49,70,49,89,51,66,64,55,42,37,36,15,36,5,37,69,76,46,70,66,95,48,39,30,32,22,38,29,41,28,30,36,78,88,66,50,66,32,30,39,34,43,34,35,35,32,61,50,74,73,83,120,129,85,77,77,70,74,70,81,72,60,86,81,68,66,76,20,32,33,39,64,69,73,54,53,45,82,43,70,81,50,87,85,68,38,14,32,21,38,34,72,54,50,71,51,46,12,32,75,84,60,29,56,23,67,29,54,52,49,20,39,41,45,52,6,27,48,48,13,40,16,36,70,78,29,76,84,74,44,50,58,59,42,67,43,32,41,36,37,38,49,69,48,88,50,66,63,56,42,38,37,15,37,4,37,69,77,47,70,66,96,48,39,30,32,24,39,28,41,29,30,35,77,86,67,49,64,31,30,37,32,43,34,34,35,32,60,50,74,72,82,118

Nearest PDB structures (foldseek):
  3lz7-assembly1_A  TM=9.168E-01  e=4.806E-10  Haemophilus influenzae
  3s4k-assembly1_A  TM=9.030E-01  e=2.499E-09  Mycobacterium tuberculosis
  5hmb-assembly1_A  TM=8.429E-01  e=4.168E-09  Streptomyces sahachiroi
  3r3c-assembly1_A  TM=8.528E-01  e=1.934E-08  Arthrobacter sp.
  3r3d-assembly1_B-2  TM=8.038E-01  e=2.167E-08  Arthrobacter sp.

InterPro domain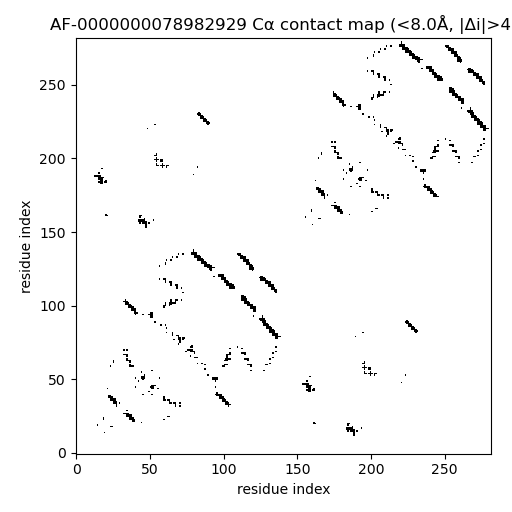s:
 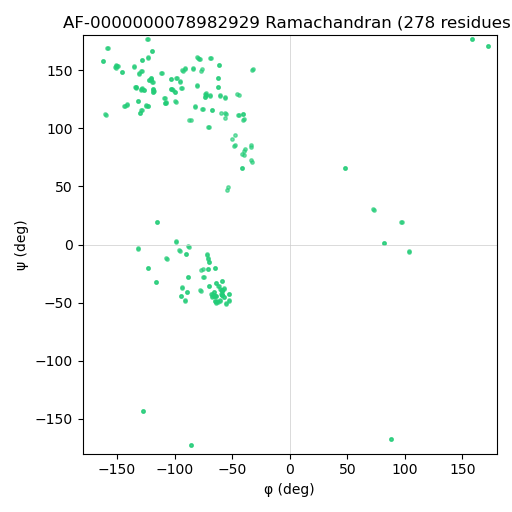 IPR003736 Phenylacetic acid degradation-related domain [TIGR00369] (29-134)
  IPR006683 Thioesterase domain [PF03061] (51-127)
  IPR029069 HotDog domain superfamily [SSF54637] (16-135)
  IPR039298 Acyl-coenzyme A thioesterase 13 [PTHR21660] (20-131)

Foldseek 3Di:
DPPPPPPPPAPCPDDDPVCVVQVKDWDQPDPVLKIKIKHFADQVQADPVQWGDPVVVQVRQCVRAQQSVLCVLPVRPSAHKDWPDKDKDFDDIHRGAMKMKIKDWPDDDNFKTKIKIWIAGPVGDTGMIMITMMTGDPPPD/DPPPPPPPPQPPPDDDPVCVVQVKDWDQPDPVLKIKIKDFADQVQADPVQWGDPVVVQVRQCVRAQQSVLCVLPVRPSAHKDWPDKDKDFDDIHRGAMKMKIKDWPDDDNFKTKIKIWIAGPVGDTGMIMITMMTGDPPPD